Protein AF-A0A955V0I7-F1 (afdb_monomer_lite)

pLDDT: mean 83.78, std 7.6, range [54.12, 95.5]

Secondary structure (DSSP, 8-state):
----HHHHHTHHHHHHHT--GGGGGGGGGGSSSHHHHHHHHHHHHHHHHHHHHHHHHHHHHHHS-GGG--TTTHHHHHHHHHHHHTTS-HHHHHHHHHHHHHHHHHHHHHHHHHHHHHHHHTTPPTTSS-HHHH---TTS--HHHHHHHHHHHHHHHHHHHHHHHTT-THHHHHHHHHHHHHHHHHHHHHHHHHHHHHHHHHTT---S--S-SSHHHHHHHHHHHHHHHHHHHHHTTGGGGTSSS--HHHHHHHHHHHHHHHHHHHHHHHHHHHHHHHHHHHH-

Foldseek 3Di:
DPPDLLVLLCLLLVLLLLDDLLLCVLCLVVDDPSQPVSVVVSVVCSVVVVVVVVVVVVVQVVQDDPVQQDPLCRQLSSQLSVQVVVVHRSNVRSVVVVVVVVVVVVVVVVSVLFRVLCVVQVDDDPLQFACLSNDADPVRGSVSVSVVVVVVVVVLVVQLVVCVVVVHPSNSVSVLLVSLQSSQLRLVVLLVVLVVQLVCLVVVNDDPYDPDPDSVVSNVVSVVSNVSSVSSLCSRCSVLVVDVVRDPVSVCCNNVVNVVVVVVSVVSRVVSNVVVVVVVVVVD

Radius of gyration: 22.14 Å; chains: 1; bounding box: 57×43×76 Å

Sequence (284 aa):
PSFGLEYFSTFSWLLFAVAGAEVAAPYVKQTRDPQRSFPRAILFSTLLIGLLYVLATVAVAVVMPLDKVTKATGLYDVWSYVAELLGLPGSVVARACMTFLVVGGVAAYVIWMESPIRAMFAEVPEGTFPASLTRRDADGTHHQALWAQAGVVCVLILVPLLSIFTNTQGSERFMGLLNDMSSLSLVVPYVFIALAYIRARRGGMDAPFKMARSNHVAVGVGVLVLVVSALGYFGAGLYALQEQPIDWIYVAVTYGGPILLILLGLALRTASLKAHALRERDAA

Structure (mmCIF, N/CA/C/O backbone):
data_AF-A0A955V0I7-F1
#
_entry.id   AF-A0A955V0I7-F1
#
loop_
_atom_site.group_PDB
_atom_site.id
_atom_site.type_symbol
_atom_site.label_atom_id
_atom_site.label_alt_id
_atom_site.label_comp_id
_atom_site.label_asym_id
_atom_site.label_entity_id
_atom_site.label_seq_id
_atom_site.pdbx_PDB_ins_code
_atom_site.Cartn_x
_atom_site.Cartn_y
_atom_site.Cartn_z
_atom_site.occupancy
_atom_site.B_iso_or_equiv
_atom_site.auth_seq_id
_atom_site.auth_comp_id
_atom_site.auth_asym_id
_atom_site.auth_atom_id
_atom_site.pdbx_PDB_model_num
ATOM 1 N N . PRO A 1 1 ? -2.343 -18.481 -22.112 1.00 54.12 1 PRO A N 1
ATOM 2 C CA . PRO A 1 1 ? -1.789 -18.155 -20.777 1.00 54.12 1 PRO A CA 1
ATOM 3 C C . PRO A 1 1 ? -1.237 -19.402 -20.073 1.00 54.12 1 PRO A C 1
ATOM 5 O O . PRO A 1 1 ? -1.956 -20.387 -19.925 1.00 54.12 1 PRO A O 1
ATOM 8 N N . SER A 1 2 ? 0.033 -19.374 -19.667 1.00 60.84 2 SER A N 1
ATOM 9 C CA . SER A 1 2 ? 0.596 -20.365 -18.748 1.00 60.84 2 SER A CA 1
ATOM 10 C C . SER A 1 2 ? 0.199 -19.984 -17.319 1.00 60.84 2 SER A C 1
ATOM 12 O O . SER A 1 2 ? 0.632 -18.965 -16.791 1.00 60.84 2 SER A O 1
ATOM 14 N N . PHE A 1 3 ? -0.647 -20.790 -16.678 1.00 71.12 3 PHE A N 1
ATOM 15 C CA . PHE A 1 3 ? -1.007 -20.616 -15.264 1.00 71.12 3 PHE A CA 1
ATOM 16 C C . PHE A 1 3 ? 0.091 -21.195 -14.357 1.00 71.12 3 PHE A C 1
ATOM 18 O O . PHE A 1 3 ? -0.129 -22.155 -13.623 1.00 71.12 3 PHE A O 1
ATOM 25 N N . GLY A 1 4 ? 1.307 -20.662 -14.489 1.00 70.69 4 GLY A N 1
ATOM 26 C CA . GLY A 1 4 ? 2.477 -21.071 -13.713 1.00 70.69 4 GLY A CA 1
ATOM 27 C C . GLY A 1 4 ? 2.664 -20.242 -12.443 1.00 70.69 4 GLY A C 1
ATOM 28 O O . GLY A 1 4 ? 2.010 -19.221 -12.247 1.00 70.69 4 GLY A O 1
ATOM 29 N N . LEU A 1 5 ? 3.608 -20.652 -11.596 1.00 69.62 5 LEU A N 1
ATOM 30 C CA . LEU A 1 5 ? 3.968 -19.925 -10.370 1.00 69.62 5 LEU A CA 1
ATOM 31 C C . LEU A 1 5 ? 4.397 -18.472 -10.645 1.00 69.62 5 LEU A C 1
ATOM 33 O O . LEU A 1 5 ? 4.102 -17.592 -9.848 1.00 69.62 5 LEU A O 1
ATOM 37 N N . GLU A 1 6 ? 5.004 -18.204 -11.802 1.00 70.69 6 GLU A N 1
ATOM 38 C CA . GLU A 1 6 ? 5.368 -16.847 -12.233 1.00 70.69 6 GLU A CA 1
ATOM 39 C C . GLU A 1 6 ? 4.142 -15.945 -12.465 1.00 70.69 6 GLU A C 1
ATOM 41 O O . GLU A 1 6 ? 4.144 -14.771 -12.116 1.00 70.69 6 GLU A O 1
ATOM 46 N N . TYR A 1 7 ? 3.038 -16.495 -12.980 1.00 74.31 7 TYR A N 1
ATOM 47 C CA . TYR A 1 7 ? 1.795 -15.733 -13.113 1.00 74.31 7 TYR A CA 1
ATOM 48 C C . TYR A 1 7 ? 1.256 -15.330 -11.733 1.00 74.31 7 TYR A C 1
ATOM 50 O O . TYR A 1 7 ? 0.897 -14.175 -11.508 1.00 74.31 7 TYR A O 1
ATOM 58 N N . PHE A 1 8 ? 1.260 -16.265 -10.780 1.00 74.12 8 PHE A N 1
ATOM 59 C CA . PHE A 1 8 ? 0.785 -16.008 -9.421 1.00 74.12 8 PHE A CA 1
ATOM 60 C C . PHE A 1 8 ? 1.725 -15.113 -8.603 1.00 74.12 8 PHE A C 1
ATOM 62 O O . PHE A 1 8 ? 1.242 -14.402 -7.724 1.00 74.12 8 PHE A O 1
ATOM 69 N N . SER A 1 9 ? 3.028 -15.076 -8.906 1.00 73.25 9 SER A N 1
ATOM 70 C CA . SER A 1 9 ? 3.968 -14.185 -8.213 1.00 73.25 9 SER A CA 1
ATOM 71 C C . SER A 1 9 ? 3.705 -12.706 -8.521 1.00 73.25 9 SER A C 1
ATOM 73 O O . SER A 1 9 ? 3.825 -11.862 -7.638 1.00 73.25 9 SER A O 1
ATOM 75 N N . THR A 1 10 ? 3.232 -12.389 -9.732 1.00 75.44 10 THR A N 1
ATOM 76 C CA . THR A 1 10 ? 2.847 -11.015 -10.118 1.00 75.44 10 THR A CA 1
ATOM 77 C C . THR A 1 10 ? 1.507 -10.551 -9.535 1.00 75.44 10 THR A C 1
ATOM 79 O O . THR A 1 10 ? 1.202 -9.357 -9.543 1.00 75.44 10 THR A O 1
ATOM 82 N N . PHE A 1 11 ? 0.693 -11.470 -9.002 1.00 77.38 11 PHE A N 1
ATOM 83 C CA . PHE A 1 11 ? -0.649 -11.159 -8.501 1.00 77.38 11 PHE A CA 1
ATOM 84 C C . PHE A 1 11 ? -0.622 -10.197 -7.308 1.00 77.38 11 PHE A C 1
ATOM 86 O O . PHE A 1 11 ? -1.480 -9.325 -7.182 1.00 77.38 11 PHE A O 1
ATOM 93 N N . SER A 1 12 ? 0.397 -10.308 -6.459 1.00 76.50 12 SER A N 1
ATOM 94 C CA . SER A 1 12 ? 0.613 -9.408 -5.327 1.00 76.50 12 SER A CA 1
ATOM 95 C C . SER A 1 12 ? 0.845 -7.960 -5.769 1.00 76.50 12 SER A C 1
ATOM 97 O O . SER A 1 12 ? 0.296 -7.026 -5.179 1.00 76.50 12 SER A O 1
ATOM 99 N N . TRP A 1 13 ? 1.599 -7.757 -6.848 1.00 76.81 13 TRP A N 1
ATOM 100 C CA . TRP A 1 13 ? 1.860 -6.435 -7.413 1.00 76.81 13 TRP A CA 1
ATOM 101 C C . TRP A 1 13 ? 0.607 -5.851 -8.058 1.00 76.81 13 TRP A C 1
ATOM 103 O O . TRP A 1 13 ? 0.355 -4.656 -7.928 1.00 76.81 13 TRP A O 1
ATOM 113 N N . LEU A 1 14 ? -0.223 -6.690 -8.685 1.00 79.25 14 LEU A N 1
ATOM 114 C CA . LEU A 1 14 ? -1.521 -6.265 -9.213 1.00 79.25 14 LEU A CA 1
ATOM 115 C C . LEU A 1 14 ? -2.463 -5.801 -8.099 1.00 79.25 14 LEU A C 1
ATOM 117 O O . LEU A 1 14 ? -3.126 -4.777 -8.251 1.00 79.25 14 LEU A O 1
ATOM 121 N N . LEU A 1 15 ? -2.501 -6.517 -6.971 1.00 80.06 15 LEU A N 1
ATOM 122 C CA . LEU A 1 15 ? -3.286 -6.103 -5.806 1.00 80.06 15 LEU A CA 1
ATOM 123 C C . LEU A 1 15 ? -2.769 -4.802 -5.198 1.00 80.06 15 LEU A C 1
ATOM 125 O O . LEU A 1 15 ? -3.569 -3.945 -4.833 1.00 80.06 15 LEU A O 1
ATOM 129 N N . PHE A 1 16 ? -1.448 -4.636 -5.130 1.00 79.38 16 PHE A N 1
ATOM 130 C CA . PHE A 1 16 ? -0.838 -3.396 -4.666 1.00 79.38 16 PHE A CA 1
ATOM 131 C C . PHE A 1 16 ? -1.174 -2.214 -5.588 1.00 79.38 16 PHE A C 1
ATOM 133 O O . PHE A 1 16 ? -1.518 -1.142 -5.101 1.00 79.38 16 PHE A O 1
ATOM 140 N N . ALA A 1 17 ? -1.172 -2.420 -6.908 1.00 80.06 17 ALA A N 1
ATOM 141 C CA . ALA A 1 17 ? -1.470 -1.375 -7.886 1.00 80.06 17 ALA A CA 1
ATOM 142 C C . ALA A 1 17 ? -2.902 -0.820 -7.778 1.00 80.06 17 ALA A C 1
ATOM 144 O O . ALA A 1 17 ? -3.132 0.346 -8.077 1.00 80.06 17 ALA A O 1
ATOM 145 N N . VAL A 1 18 ? -3.873 -1.636 -7.357 1.00 79.44 18 VAL A N 1
ATOM 146 C CA . VAL A 1 18 ? -5.279 -1.207 -7.208 1.00 79.44 18 VAL A CA 1
ATOM 147 C C . VAL A 1 18 ? -5.642 -0.788 -5.784 1.00 79.44 18 VAL A C 1
ATOM 149 O O . VAL A 1 18 ? -6.795 -0.442 -5.514 1.00 79.44 18 VAL A O 1
ATOM 152 N N . ALA A 1 19 ? -4.683 -0.833 -4.867 1.00 78.94 19 ALA A N 1
ATOM 153 C CA . ALA A 1 19 ? -4.903 -0.428 -3.496 1.00 78.94 19 ALA A CA 1
ATOM 154 C C . ALA A 1 19 ? -4.959 1.099 -3.349 1.00 78.94 19 ALA A C 1
ATOM 156 O O . ALA A 1 19 ? -4.439 1.849 -4.173 1.00 78.94 19 ALA A O 1
ATOM 157 N N . GLY A 1 20 ? -5.603 1.576 -2.286 1.00 78.50 20 GLY A N 1
ATOM 158 C CA . GLY A 1 20 ? -5.769 3.002 -2.005 1.00 78.50 20 GLY A CA 1
ATOM 159 C C . GLY A 1 20 ? -7.222 3.437 -1.826 1.00 78.50 20 GLY A C 1
ATOM 160 O O . GLY A 1 20 ? -7.470 4.547 -1.364 1.00 78.50 20 GLY A O 1
ATOM 161 N N . ALA A 1 21 ? -8.211 2.591 -2.124 1.00 80.62 21 ALA A N 1
ATOM 162 C CA . ALA A 1 21 ? -9.615 2.910 -1.848 1.00 80.62 21 ALA A CA 1
ATOM 163 C C . ALA A 1 21 ? -9.882 3.124 -0.340 1.00 80.62 21 ALA A C 1
ATOM 165 O O . ALA A 1 21 ? -10.716 3.944 0.049 1.00 80.62 21 ALA A O 1
ATOM 166 N N . GLU A 1 22 ? -9.138 2.428 0.518 1.00 80.25 22 GLU A N 1
ATOM 167 C CA . GLU A 1 22 ? -9.147 2.548 1.975 1.00 80.25 22 GLU A CA 1
ATOM 168 C C . GLU A 1 22 ? -8.653 3.912 2.473 1.00 80.25 22 GLU A C 1
ATOM 170 O O . GLU A 1 22 ? -9.089 4.366 3.530 1.00 80.25 22 GLU A O 1
ATOM 175 N N . VAL A 1 23 ? -7.824 4.609 1.689 1.00 80.50 23 VAL A N 1
ATOM 176 C CA . VAL A 1 23 ? -7.276 5.935 2.026 1.00 80.50 23 VAL A CA 1
ATOM 177 C C . VAL A 1 23 ? -8.396 6.970 2.155 1.00 80.50 23 VAL A C 1
ATOM 179 O O . VAL A 1 23 ? -8.274 7.929 2.917 1.00 80.50 23 VAL A O 1
ATOM 182 N N . ALA A 1 24 ? -9.516 6.762 1.458 1.00 82.50 24 ALA A N 1
ATOM 183 C CA . ALA A 1 24 ? -10.686 7.630 1.526 1.00 82.50 24 ALA A CA 1
ATOM 184 C C . ALA A 1 24 ? -11.595 7.334 2.737 1.00 82.50 24 ALA A C 1
ATOM 186 O O . ALA A 1 24 ? -12.410 8.180 3.112 1.00 82.50 24 ALA A O 1
ATOM 187 N N . ALA A 1 25 ? -11.470 6.160 3.369 1.00 81.44 25 ALA A N 1
ATOM 188 C CA . ALA A 1 25 ? -12.370 5.721 4.437 1.00 81.44 25 ALA A CA 1
ATOM 189 C C . ALA A 1 25 ? -12.401 6.666 5.660 1.00 81.44 25 ALA A C 1
ATOM 191 O O . ALA A 1 25 ? -13.504 6.976 6.127 1.00 81.44 25 ALA A O 1
ATOM 192 N N . PRO A 1 26 ? -11.267 7.215 6.150 1.00 80.81 26 PRO A N 1
ATOM 193 C CA . PRO A 1 26 ? -11.276 8.171 7.262 1.00 80.81 26 PRO A CA 1
ATOM 194 C C . PRO A 1 26 ? -12.054 9.466 6.974 1.00 80.81 26 PRO A C 1
ATOM 196 O O . PRO A 1 26 ? -12.501 10.144 7.900 1.00 80.81 26 PRO A O 1
ATOM 199 N N . TYR A 1 27 ? -12.247 9.807 5.697 1.00 83.62 27 TYR A N 1
ATOM 200 C CA . TYR A 1 27 ? -12.886 11.048 5.252 1.00 83.62 27 TYR A CA 1
ATOM 201 C C . TYR A 1 27 ? -14.369 10.866 4.884 1.00 83.62 27 TYR A C 1
ATOM 203 O O . TYR A 1 27 ? -15.057 11.837 4.567 1.00 83.62 27 TYR A O 1
ATOM 211 N N . VAL A 1 28 ? -14.915 9.647 4.997 1.00 85.88 28 VAL A N 1
ATOM 212 C CA . VAL A 1 28 ? -16.332 9.343 4.708 1.00 85.88 28 VAL A CA 1
ATOM 213 C C . VAL A 1 28 ? -17.271 10.262 5.490 1.00 85.88 28 VAL A C 1
ATOM 215 O O . VAL A 1 28 ? -18.212 10.812 4.921 1.00 85.88 28 VAL A O 1
ATOM 218 N N . LYS A 1 29 ? -16.999 10.478 6.785 1.00 82.44 29 LYS A N 1
ATOM 219 C CA . LYS A 1 29 ? -17.818 11.339 7.661 1.00 82.44 29 LYS A CA 1
ATOM 220 C C . LYS A 1 29 ? -17.796 12.819 7.242 1.00 82.44 29 LYS A C 1
ATOM 222 O O . LYS A 1 29 ? -18.697 13.559 7.616 1.00 82.44 29 LYS A O 1
ATOM 227 N N . GLN A 1 30 ? -16.799 13.237 6.463 1.00 85.25 30 GLN A N 1
ATOM 228 C CA . GLN A 1 30 ? -16.628 14.608 5.965 1.00 85.25 30 GLN A CA 1
ATOM 229 C C . GLN A 1 30 ? -17.203 14.794 4.549 1.00 85.25 30 GLN A C 1
ATOM 231 O O . GLN A 1 30 ? -17.091 15.864 3.959 1.00 85.25 30 GLN A O 1
ATOM 236 N N . THR A 1 31 ? -17.825 13.756 3.983 1.00 88.69 31 THR A N 1
ATOM 237 C CA . THR A 1 31 ? -18.403 13.789 2.636 1.00 88.69 31 THR A CA 1
ATOM 238 C C . THR A 1 31 ? -19.872 14.215 2.681 1.00 88.69 31 THR A C 1
ATOM 240 O O . THR A 1 31 ? -20.625 13.825 3.570 1.00 88.69 31 THR A O 1
ATOM 243 N N . ARG A 1 32 ? -20.330 14.981 1.685 1.00 89.25 32 ARG A N 1
ATOM 244 C CA . ARG A 1 32 ? -21.758 15.295 1.525 1.00 89.25 32 ARG A CA 1
ATOM 245 C C . ARG A 1 32 ? -22.542 14.034 1.148 1.00 89.25 32 ARG A C 1
ATOM 247 O O . ARG A 1 32 ? -22.249 13.420 0.127 1.00 89.25 32 ARG A O 1
ATOM 254 N N . ASP A 1 33 ? -23.568 13.698 1.929 1.00 89.44 33 ASP A N 1
ATOM 255 C CA . ASP A 1 33 ? -24.367 12.468 1.775 1.00 89.44 33 ASP A CA 1
ATOM 256 C C . ASP A 1 33 ? -23.491 11.194 1.669 1.00 89.44 33 ASP A C 1
ATOM 258 O O . ASP A 1 33 ? -23.413 10.563 0.607 1.00 89.44 33 ASP A O 1
ATOM 262 N N . PRO A 1 34 ? -22.799 10.797 2.759 1.00 86.94 34 PRO A N 1
ATOM 263 C CA . PRO A 1 34 ? -21.846 9.685 2.734 1.00 86.94 34 PRO A CA 1
ATOM 264 C C . PRO A 1 34 ? -22.456 8.363 2.263 1.00 86.94 34 PRO A C 1
ATOM 266 O O . PRO A 1 34 ? -21.779 7.558 1.633 1.00 86.94 34 PRO A O 1
ATOM 269 N N . GLN A 1 35 ? -23.743 8.133 2.533 1.00 86.44 35 GLN A N 1
ATOM 270 C CA . GLN A 1 35 ? -24.418 6.874 2.210 1.00 86.44 35 GLN A CA 1
ATOM 271 C C . GLN A 1 35 ? -24.593 6.657 0.704 1.00 86.44 35 GLN A C 1
ATOM 273 O O . GLN A 1 35 ? -24.699 5.512 0.264 1.00 86.44 35 GLN A O 1
ATOM 278 N N . ARG A 1 36 ? -24.640 7.733 -0.092 1.00 87.69 36 ARG A N 1
ATOM 279 C CA . ARG A 1 36 ? -24.828 7.657 -1.549 1.00 87.69 36 ARG A CA 1
ATOM 280 C C . ARG A 1 36 ? -23.601 8.110 -2.318 1.00 87.69 36 ARG A C 1
ATOM 282 O O . ARG A 1 36 ? -23.221 7.444 -3.279 1.00 87.69 36 ARG A O 1
ATOM 289 N N . SER A 1 37 ? -22.990 9.217 -1.911 1.00 91.06 37 SER A N 1
ATOM 290 C CA . SER A 1 37 ? -21.853 9.807 -2.617 1.00 91.06 37 SER A CA 1
ATOM 291 C C . SER A 1 37 ? -20.621 8.921 -2.525 1.00 91.06 37 SER A C 1
ATOM 293 O O . SER A 1 37 ? -19.984 8.681 -3.545 1.00 91.06 37 SER A O 1
ATOM 295 N N . PHE A 1 38 ? -20.321 8.370 -1.343 1.00 89.56 38 PHE A N 1
ATOM 296 C CA . PHE A 1 38 ? -19.119 7.559 -1.158 1.00 89.56 38 PHE A CA 1
ATOM 297 C C . PHE A 1 38 ? -19.160 6.253 -1.973 1.00 89.56 38 PHE A C 1
ATOM 299 O O . PHE A 1 38 ? -18.245 6.040 -2.766 1.00 89.56 38 PHE A O 1
ATOM 306 N N . PRO A 1 39 ? -20.223 5.418 -1.921 1.00 88.00 39 PRO A N 1
ATOM 307 C CA . PRO A 1 39 ? -20.280 4.212 -2.750 1.00 88.00 39 PRO A CA 1
ATOM 308 C C . PRO A 1 39 ? -20.244 4.498 -4.256 1.00 88.00 39 PRO A C 1
ATOM 310 O O . PRO A 1 39 ? -19.611 3.758 -5.005 1.00 88.00 39 PRO A O 1
ATOM 313 N N . ARG A 1 40 ? -20.904 5.574 -4.711 1.00 90.19 40 ARG A N 1
ATOM 314 C CA . ARG A 1 40 ? -20.881 5.983 -6.125 1.00 90.19 40 ARG A CA 1
ATOM 315 C C . ARG A 1 40 ? -19.494 6.437 -6.560 1.00 90.19 40 ARG A C 1
ATOM 317 O O . ARG A 1 40 ? -19.059 6.049 -7.638 1.00 90.19 40 ARG A O 1
ATOM 324 N N . ALA A 1 41 ? -18.817 7.225 -5.727 1.00 91.25 41 ALA A N 1
ATOM 325 C CA . ALA A 1 41 ? -17.459 7.681 -5.985 1.00 91.25 41 ALA A CA 1
ATOM 326 C C . ALA A 1 41 ? -16.492 6.496 -6.064 1.00 91.25 41 ALA A C 1
ATOM 328 O O . ALA A 1 41 ? -15.754 6.399 -7.035 1.00 91.25 41 ALA A O 1
ATOM 329 N N . ILE A 1 42 ? -16.555 5.556 -5.114 1.00 90.25 42 ILE A N 1
ATOM 330 C CA . ILE A 1 42 ? -15.723 4.346 -5.139 1.00 90.25 42 ILE A CA 1
ATOM 331 C C . ILE A 1 42 ? -15.981 3.531 -6.411 1.00 90.25 42 ILE A C 1
ATOM 333 O O . ILE A 1 42 ? -15.032 3.213 -7.116 1.00 90.25 42 ILE A O 1
ATOM 337 N N . LEU A 1 43 ? -17.243 3.253 -6.758 1.00 90.56 43 LEU A N 1
ATOM 338 C CA . LEU A 1 43 ? -17.568 2.477 -7.960 1.00 90.56 43 LEU A CA 1
ATOM 339 C C . LEU A 1 43 ? -17.081 3.162 -9.245 1.00 90.56 43 LEU A C 1
ATOM 341 O O . LEU A 1 43 ? -16.497 2.508 -10.108 1.00 90.56 43 LEU A O 1
ATOM 345 N N . PHE A 1 44 ? -17.308 4.471 -9.370 1.00 93.56 44 PHE A N 1
ATOM 346 C CA . PHE A 1 44 ? -16.841 5.247 -10.515 1.00 93.56 44 PHE A CA 1
ATOM 347 C C . PHE A 1 44 ? -15.312 5.231 -10.614 1.00 93.56 44 PHE A C 1
ATOM 349 O O . PHE A 1 44 ? -14.780 4.924 -11.679 1.00 93.56 44 PHE A O 1
ATOM 356 N N . SER A 1 45 ? -14.613 5.489 -9.505 1.00 91.69 45 SER A N 1
ATOM 357 C CA . SER A 1 45 ? -13.150 5.466 -9.452 1.00 91.69 45 SER A CA 1
ATOM 358 C C . SER A 1 45 ? -12.593 4.091 -9.809 1.00 91.69 45 SER A C 1
ATOM 360 O O . SER A 1 45 ? -11.680 4.010 -10.622 1.00 91.69 45 SER A O 1
ATOM 362 N N . THR A 1 46 ? -13.163 3.002 -9.283 1.00 90.88 46 THR A N 1
ATOM 363 C CA . THR A 1 46 ? -12.728 1.636 -9.612 1.00 90.88 46 THR A CA 1
ATOM 364 C C . THR A 1 46 ? -12.877 1.335 -11.103 1.00 90.88 46 THR A C 1
ATOM 366 O O . THR A 1 46 ? -11.948 0.806 -11.710 1.00 90.88 46 THR A O 1
ATOM 369 N N . LEU A 1 47 ? -14.014 1.688 -11.714 1.00 93.50 47 LEU A N 1
ATOM 370 C CA . LEU A 1 47 ? -14.242 1.458 -13.144 1.00 93.50 47 LEU A CA 1
ATOM 371 C C . LEU A 1 47 ? -13.318 2.312 -14.017 1.00 93.50 47 LEU A C 1
ATOM 373 O O . LEU A 1 47 ? -12.746 1.805 -14.980 1.00 93.50 47 LEU A O 1
ATOM 377 N N . LEU A 1 48 ? -13.151 3.590 -13.670 1.00 94.12 48 LEU A N 1
ATOM 378 C CA . LEU A 1 48 ? -12.294 4.512 -14.405 1.00 94.12 48 LEU A CA 1
ATOM 379 C C . LEU A 1 48 ? -10.823 4.085 -14.333 1.00 94.12 48 LEU A C 1
ATOM 381 O O . LEU A 1 48 ? -10.176 3.968 -15.368 1.00 94.12 48 LEU A O 1
ATOM 385 N N . ILE A 1 49 ? -10.304 3.817 -13.131 1.00 90.88 49 ILE A N 1
ATOM 386 C CA . ILE A 1 49 ? -8.910 3.396 -12.927 1.00 90.88 49 ILE A CA 1
ATOM 387 C C . ILE A 1 49 ? -8.660 2.051 -13.611 1.00 90.88 49 ILE A C 1
ATOM 389 O O . ILE A 1 49 ? -7.675 1.913 -14.330 1.00 90.88 49 ILE A O 1
ATOM 393 N N . GLY A 1 50 ? -9.575 1.087 -13.460 1.00 91.75 50 GLY A N 1
ATOM 394 C CA . GLY A 1 50 ? -9.470 -0.211 -14.125 1.00 91.75 50 GLY A CA 1
ATOM 395 C C . GLY A 1 50 ? -9.417 -0.088 -15.649 1.00 91.75 50 GLY A C 1
ATOM 396 O O . GLY A 1 50 ? -8.566 -0.706 -16.287 1.00 91.75 50 GLY A O 1
ATOM 397 N N . LEU A 1 51 ? -10.269 0.758 -16.238 1.00 94.50 51 LEU A N 1
ATOM 398 C CA . LEU A 1 51 ? -10.246 1.031 -17.676 1.00 94.50 51 LEU A CA 1
ATOM 399 C C . LEU A 1 51 ? -8.924 1.675 -18.108 1.00 94.50 51 LEU A C 1
ATOM 401 O O . LEU A 1 51 ? -8.322 1.234 -19.084 1.00 94.50 51 LEU A O 1
ATOM 405 N N . LEU A 1 52 ? -8.455 2.691 -17.379 1.00 93.69 52 LEU A N 1
ATOM 406 C CA . LEU A 1 52 ? -7.196 3.371 -17.682 1.00 93.69 52 LEU A CA 1
ATOM 407 C C . LEU A 1 52 ? -5.996 2.424 -17.584 1.00 93.69 52 LEU A C 1
ATOM 409 O O . LEU A 1 52 ? -5.113 2.497 -18.433 1.00 93.69 52 LEU A O 1
ATOM 413 N N . TYR A 1 53 ? -5.981 1.506 -16.614 1.00 90.81 53 TYR A N 1
ATOM 414 C CA . TYR A 1 53 ? -4.941 0.481 -16.497 1.00 90.81 53 TYR A CA 1
ATOM 415 C C . TYR A 1 53 ? -4.936 -0.456 -17.698 1.00 90.81 53 TYR A C 1
ATOM 417 O O . TYR A 1 53 ? -3.889 -0.638 -18.312 1.00 90.81 53 TYR A O 1
ATOM 425 N N . VAL A 1 54 ? -6.097 -0.986 -18.096 1.00 92.19 54 VAL A N 1
ATOM 426 C CA . VAL A 1 54 ? -6.193 -1.852 -19.282 1.00 92.19 54 VAL A CA 1
ATOM 427 C C . VAL A 1 54 ? -5.715 -1.115 -20.532 1.00 92.19 54 VAL A C 1
ATOM 429 O O . VAL A 1 54 ? -4.898 -1.649 -21.280 1.00 92.19 54 VAL A O 1
ATOM 432 N N . LEU A 1 55 ? -6.176 0.120 -20.746 1.00 94.00 55 LEU A N 1
ATOM 433 C CA . LEU A 1 55 ? -5.784 0.919 -21.908 1.00 94.00 55 LEU A CA 1
ATOM 434 C C . LEU A 1 55 ? -4.284 1.230 -21.915 1.00 94.00 55 LEU A C 1
ATOM 436 O O . LEU A 1 55 ? -3.643 1.075 -22.952 1.00 94.00 55 LEU A O 1
ATOM 440 N N . ALA A 1 56 ? -3.712 1.620 -20.774 1.00 89.88 56 ALA A N 1
ATOM 441 C CA . ALA A 1 56 ? -2.287 1.909 -20.655 1.00 89.88 56 ALA A CA 1
ATOM 442 C C . ALA A 1 56 ? -1.429 0.657 -20.889 1.00 89.88 56 ALA A C 1
ATOM 444 O O . ALA A 1 56 ? -0.466 0.711 -21.651 1.00 89.88 56 ALA A O 1
ATOM 445 N N . THR A 1 57 ? -1.794 -0.486 -20.298 1.00 88.69 57 THR A N 1
ATOM 446 C CA . THR A 1 57 ? -1.074 -1.752 -20.495 1.00 88.69 57 THR A CA 1
ATOM 447 C C . THR A 1 57 ? -1.126 -2.209 -21.951 1.00 88.69 57 THR A C 1
ATOM 449 O O . THR A 1 57 ? -0.096 -2.587 -22.505 1.00 88.69 57 THR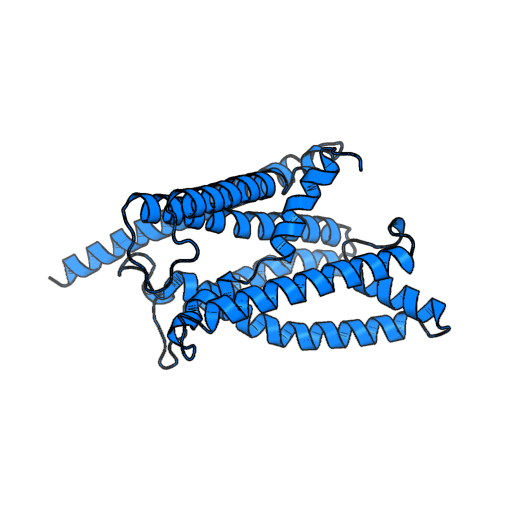 A O 1
ATOM 452 N N . VAL A 1 58 ? -2.296 -2.135 -22.597 1.00 91.94 58 VAL A N 1
ATOM 453 C CA . VAL A 1 58 ? -2.435 -2.467 -24.024 1.00 91.94 58 VAL A CA 1
ATOM 454 C C . VAL A 1 58 ? -1.612 -1.510 -24.885 1.00 91.94 58 VAL A C 1
ATOM 456 O O . VAL A 1 58 ? -0.923 -1.965 -25.794 1.00 91.94 58 VAL A O 1
ATOM 459 N N . ALA A 1 59 ? -1.623 -0.209 -24.586 1.00 90.19 59 ALA A N 1
ATOM 460 C CA . ALA A 1 59 ? -0.827 0.772 -25.318 1.00 90.19 59 ALA A CA 1
ATOM 461 C C . ALA A 1 59 ? 0.675 0.456 -25.245 1.00 90.19 59 ALA A C 1
ATOM 463 O O . ALA A 1 59 ? 1.332 0.412 -26.281 1.00 90.19 59 ALA A O 1
ATOM 464 N N . VAL A 1 60 ? 1.207 0.162 -24.054 1.00 89.25 60 VAL A N 1
ATOM 465 C CA . VAL A 1 60 ? 2.622 -0.216 -23.886 1.00 89.25 60 VAL A CA 1
ATOM 466 C C . VAL A 1 60 ? 2.954 -1.488 -24.669 1.00 89.25 60 VAL A C 1
ATOM 468 O O . VAL A 1 60 ? 3.945 -1.510 -25.395 1.00 89.25 60 VAL A O 1
ATOM 471 N N . ALA A 1 61 ? 2.103 -2.514 -24.577 1.00 88.31 61 ALA A N 1
ATOM 472 C CA . ALA A 1 61 ? 2.317 -3.791 -25.257 1.00 88.31 61 ALA A CA 1
ATOM 473 C C . ALA A 1 61 ? 2.266 -3.692 -26.793 1.00 88.31 61 ALA A C 1
ATOM 475 O O . ALA A 1 61 ? 2.898 -4.493 -27.477 1.00 88.31 61 ALA A O 1
ATOM 476 N N . VAL A 1 62 ? 1.511 -2.733 -27.342 1.00 89.44 62 VAL A N 1
ATOM 477 C CA . VAL A 1 62 ? 1.449 -2.470 -28.791 1.00 89.44 62 VAL A CA 1
ATOM 478 C C . VAL A 1 62 ? 2.641 -1.641 -29.259 1.00 89.44 62 VAL A C 1
ATOM 480 O O . VAL A 1 62 ? 3.130 -1.843 -30.368 1.00 89.44 62 VAL A O 1
ATOM 483 N N . VAL A 1 63 ? 3.088 -0.692 -28.438 1.00 87.06 63 VAL A N 1
ATOM 484 C CA . VAL A 1 63 ? 4.126 0.263 -28.823 1.00 87.06 63 VAL A CA 1
ATOM 485 C C . VAL A 1 63 ? 5.507 -0.374 -28.814 1.00 87.06 63 VAL A C 1
ATOM 487 O O . VAL A 1 63 ? 6.258 -0.129 -29.750 1.00 87.06 63 VAL A O 1
ATOM 490 N N . MET A 1 64 ? 5.864 -1.165 -27.797 1.00 85.31 64 MET A N 1
ATOM 491 C CA . MET A 1 64 ? 7.232 -1.668 -27.652 1.00 85.31 64 MET A CA 1
ATOM 492 C C . MET A 1 64 ? 7.313 -3.136 -27.216 1.00 85.31 64 MET A C 1
ATOM 494 O O . MET A 1 64 ? 6.418 -3.632 -26.530 1.00 85.31 64 MET A O 1
ATOM 498 N N . PRO A 1 65 ? 8.419 -3.829 -27.549 1.00 84.69 65 PRO A N 1
ATOM 499 C CA . PRO A 1 65 ? 8.705 -5.152 -27.006 1.00 84.69 65 PRO A CA 1
ATOM 500 C C . PRO A 1 65 ? 8.843 -5.106 -25.476 1.00 84.69 65 PRO A C 1
ATOM 502 O O . PRO A 1 65 ? 9.588 -4.283 -24.936 1.00 84.69 65 PRO A O 1
ATOM 505 N N . LEU A 1 66 ? 8.120 -5.984 -24.773 1.00 79.75 66 LEU A N 1
ATOM 506 C CA . LEU A 1 66 ? 8.061 -5.998 -23.304 1.00 79.75 66 LEU A CA 1
ATOM 507 C C . LEU A 1 66 ? 9.394 -6.390 -22.645 1.00 79.75 66 LEU A C 1
ATOM 509 O O . LEU A 1 66 ? 9.640 -6.019 -21.503 1.00 79.75 66 LEU A O 1
ATOM 513 N N . ASP A 1 67 ? 10.272 -7.087 -23.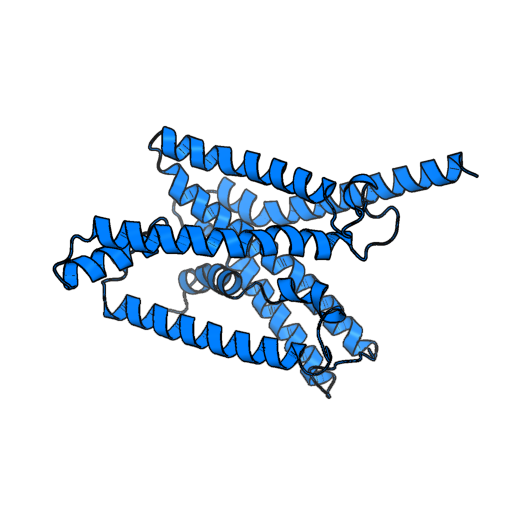366 1.00 79.56 67 ASP A N 1
ATOM 514 C CA . ASP A 1 67 ? 11.626 -7.457 -22.935 1.00 79.56 67 ASP A CA 1
ATOM 515 C C . ASP A 1 67 ? 12.562 -6.252 -22.764 1.00 79.56 67 ASP A C 1
ATOM 517 O O . ASP A 1 67 ? 13.592 -6.361 -22.102 1.00 79.56 67 ASP A O 1
ATOM 521 N N . LYS A 1 68 ? 12.196 -5.088 -23.314 1.00 77.69 68 LYS A N 1
ATOM 522 C CA . LYS A 1 68 ? 12.961 -3.841 -23.175 1.00 77.69 68 LYS A CA 1
ATOM 523 C C . LYS A 1 68 ? 12.520 -2.965 -22.002 1.00 77.69 68 LYS A C 1
ATOM 525 O O . LYS A 1 68 ? 13.103 -1.903 -21.804 1.00 77.69 68 LYS A O 1
ATOM 530 N N . VAL A 1 69 ? 11.490 -3.365 -21.257 1.00 79.31 69 VAL A N 1
ATOM 531 C CA . VAL A 1 69 ? 10.977 -2.599 -20.115 1.00 79.31 69 VAL A CA 1
ATOM 532 C C . VAL A 1 69 ? 11.672 -3.073 -18.843 1.00 79.31 69 VAL A C 1
ATOM 534 O O . VAL A 1 69 ? 11.437 -4.183 -18.366 1.00 79.31 69 VAL A O 1
ATOM 537 N N . THR A 1 70 ? 12.507 -2.218 -18.258 1.00 75.75 70 THR A N 1
ATOM 538 C CA . THR A 1 70 ? 13.190 -2.526 -16.996 1.00 75.75 70 THR A CA 1
ATOM 539 C C . THR A 1 70 ? 12.254 -2.253 -15.822 1.00 75.75 70 THR A C 1
ATOM 541 O O . THR A 1 70 ? 11.537 -1.254 -15.803 1.00 75.75 70 THR A O 1
ATOM 544 N N . LYS A 1 71 ? 12.276 -3.092 -14.778 1.00 69.00 71 LYS A N 1
ATOM 545 C CA . LYS A 1 71 ? 11.418 -2.893 -13.591 1.00 69.00 71 LYS A CA 1
ATOM 546 C C . LYS A 1 71 ? 11.674 -1.547 -12.895 1.00 69.00 71 LYS A C 1
ATOM 548 O O . LYS A 1 71 ? 10.729 -0.907 -12.447 1.00 69.00 71 LYS A O 1
ATOM 553 N N . ALA A 1 72 ? 12.933 -1.109 -12.821 1.00 68.62 72 ALA A N 1
ATOM 554 C CA . ALA A 1 72 ? 13.312 0.125 -12.130 1.00 68.62 72 ALA A CA 1
ATOM 555 C C . ALA A 1 72 ? 12.990 1.406 -12.922 1.00 68.62 72 ALA A C 1
ATOM 557 O O . ALA A 1 72 ? 12.701 2.438 -12.318 1.00 68.62 72 ALA A O 1
ATOM 558 N N . THR A 1 73 ? 13.031 1.352 -14.258 1.00 77.19 73 THR A N 1
ATOM 559 C CA . THR A 1 73 ? 12.904 2.529 -15.139 1.00 77.19 73 THR A CA 1
ATOM 560 C C . THR A 1 73 ? 11.770 2.416 -16.152 1.00 77.19 73 THR A C 1
ATOM 562 O O . THR A 1 73 ? 11.680 3.247 -17.046 1.00 77.19 73 THR A O 1
ATOM 565 N N . GLY A 1 74 ? 10.850 1.462 -16.001 1.00 82.12 74 GLY A N 1
ATOM 566 C CA . GLY A 1 74 ? 9.909 1.094 -17.063 1.00 82.12 74 GLY A CA 1
ATOM 567 C C . GLY A 1 74 ? 9.094 2.250 -17.651 1.00 82.12 74 GLY A C 1
ATOM 568 O O . GLY A 1 74 ? 8.902 2.309 -18.860 1.00 82.12 74 GLY A O 1
ATOM 569 N N . LEU A 1 75 ? 8.675 3.225 -16.837 1.00 86.44 75 LEU A N 1
ATOM 570 C CA . LEU A 1 75 ? 7.989 4.424 -17.343 1.00 86.44 75 LEU A CA 1
ATOM 571 C C . LEU A 1 75 ? 8.903 5.310 -18.201 1.00 86.44 75 LEU A C 1
ATOM 573 O O . LEU A 1 75 ? 8.465 5.836 -19.223 1.00 86.44 75 LEU A O 1
ATOM 577 N N . TYR A 1 76 ? 10.164 5.468 -17.800 1.00 90.06 76 TYR A N 1
ATOM 578 C CA . TYR A 1 76 ? 11.164 6.184 -18.586 1.00 90.06 76 TYR A CA 1
ATOM 579 C C . TYR A 1 76 ? 11.440 5.456 -19.907 1.00 90.06 76 TYR A C 1
ATOM 581 O O . TYR A 1 76 ? 11.461 6.100 -20.955 1.00 90.06 76 TYR A O 1
ATOM 589 N N . ASP A 1 77 ? 11.584 4.129 -19.862 1.00 89.06 77 ASP A N 1
ATOM 590 C CA . ASP A 1 77 ? 11.864 3.294 -21.035 1.00 89.06 77 ASP A CA 1
ATOM 591 C C . ASP A 1 77 ? 10.745 3.434 -22.081 1.00 89.06 77 ASP A C 1
ATOM 593 O O . ASP A 1 77 ? 11.016 3.691 -23.256 1.00 89.06 77 ASP A O 1
ATOM 597 N N . VAL A 1 78 ? 9.482 3.378 -21.636 1.00 90.81 78 VAL A N 1
ATOM 598 C CA . VAL A 1 78 ? 8.299 3.572 -22.490 1.00 90.81 78 VAL A CA 1
ATOM 599 C C . VAL A 1 78 ? 8.299 4.957 -23.134 1.00 90.81 78 VAL A C 1
ATOM 601 O O . VAL A 1 78 ? 8.156 5.068 -24.352 1.00 90.81 78 VAL A O 1
ATOM 604 N N . TRP A 1 79 ? 8.473 6.026 -22.351 1.00 92.06 79 TRP A N 1
ATOM 605 C CA . TRP A 1 79 ? 8.448 7.386 -22.898 1.00 92.06 79 TRP A CA 1
ATOM 606 C C . TRP A 1 79 ? 9.623 7.675 -23.836 1.00 92.06 79 TRP A C 1
ATOM 608 O O . TRP A 1 79 ? 9.440 8.377 -24.832 1.00 92.06 79 TRP A O 1
ATOM 618 N N . SER A 1 80 ? 10.808 7.125 -23.555 1.00 92.94 80 SER A N 1
ATOM 619 C CA . SER A 1 80 ? 11.972 7.264 -24.435 1.00 92.94 80 SER A CA 1
ATOM 620 C C . SER A 1 80 ? 11.717 6.582 -25.774 1.00 92.94 80 SER A C 1
ATOM 622 O O . SER A 1 80 ? 11.939 7.186 -26.821 1.00 92.94 80 SER A O 1
ATOM 624 N N . TYR A 1 81 ? 11.176 5.363 -25.744 1.00 90.94 81 TYR A N 1
ATOM 625 C CA . TYR A 1 81 ? 10.878 4.595 -26.946 1.00 90.94 81 TYR A CA 1
ATOM 626 C C . TYR A 1 81 ? 9.792 5.255 -27.809 1.00 90.94 81 TYR A C 1
ATOM 628 O O . TYR A 1 81 ? 9.960 5.401 -29.019 1.00 90.94 81 TYR A O 1
ATOM 636 N N . VAL A 1 82 ? 8.697 5.720 -27.193 1.00 91.12 82 VAL A N 1
ATOM 637 C CA . VAL A 1 82 ? 7.633 6.468 -27.891 1.00 91.12 82 VAL A CA 1
ATOM 638 C C . VAL A 1 82 ? 8.192 7.717 -28.568 1.00 91.12 82 VAL A C 1
ATOM 640 O O . VAL A 1 82 ? 7.849 8.016 -29.708 1.00 91.12 82 VAL A O 1
ATOM 643 N N . ALA A 1 83 ? 9.050 8.462 -27.878 1.00 93.38 83 ALA A N 1
ATOM 644 C CA . ALA A 1 83 ? 9.637 9.673 -28.427 1.00 93.38 83 ALA A CA 1
ATOM 645 C C . ALA A 1 83 ? 10.570 9.380 -29.611 1.00 93.38 83 ALA A C 1
ATOM 647 O O . ALA A 1 83 ? 10.495 10.078 -30.622 1.00 93.38 83 ALA A O 1
ATOM 648 N N . GLU A 1 84 ? 11.377 8.322 -29.534 1.00 92.62 84 GLU A N 1
ATOM 649 C CA . GLU A 1 84 ? 12.233 7.884 -30.642 1.00 92.62 84 GLU A CA 1
ATOM 650 C C . GLU A 1 84 ? 11.419 7.443 -31.865 1.00 92.62 84 GLU A C 1
ATOM 652 O O . GLU A 1 84 ? 11.759 7.821 -32.987 1.00 92.62 84 GLU A O 1
ATOM 657 N N . LEU A 1 85 ? 10.299 6.736 -31.667 1.00 90.69 85 LEU A N 1
ATOM 658 C CA . LEU A 1 85 ? 9.361 6.394 -32.746 1.00 90.69 85 LEU A CA 1
ATOM 659 C C . LEU A 1 85 ? 8.796 7.630 -33.460 1.00 90.69 85 LEU A C 1
ATOM 661 O O . LEU A 1 85 ? 8.521 7.584 -34.657 1.00 90.69 85 LEU A O 1
ATOM 665 N N . LEU A 1 86 ? 8.620 8.734 -32.733 1.00 92.56 86 LEU A N 1
ATOM 666 C CA . LEU A 1 86 ? 8.127 10.006 -33.264 1.00 92.56 86 LEU A CA 1
ATOM 667 C C . LEU A 1 86 ? 9.245 10.893 -33.844 1.00 92.56 86 LEU A C 1
ATOM 669 O O . LEU A 1 86 ? 8.975 12.022 -34.250 1.00 92.56 86 LEU A O 1
ATOM 673 N N . GLY A 1 87 ? 10.494 10.414 -33.879 1.00 93.56 87 GLY A N 1
ATOM 674 C CA . GLY A 1 87 ? 11.652 11.181 -34.351 1.00 93.56 87 GLY A CA 1
ATOM 675 C C . GLY A 1 87 ? 12.110 12.281 -33.385 1.00 93.56 87 GLY A C 1
ATOM 676 O O . GLY A 1 87 ? 12.832 13.194 -33.785 1.00 93.56 87 GLY A O 1
ATOM 677 N N . LEU A 1 88 ? 11.686 12.221 -32.121 1.00 95.50 88 LEU A N 1
ATOM 678 C CA . LEU A 1 88 ? 12.063 13.158 -31.066 1.00 95.50 88 LEU A CA 1
ATOM 679 C C . LEU A 1 88 ? 13.246 12.615 -30.244 1.00 95.50 88 LEU A C 1
ATOM 681 O O . LEU A 1 88 ? 13.455 11.403 -30.170 1.00 95.50 88 LEU A O 1
ATOM 685 N N . PRO A 1 89 ? 14.020 13.485 -29.568 1.00 94.62 89 PRO A N 1
ATOM 686 C CA . PRO A 1 89 ? 15.080 13.044 -28.666 1.00 94.62 89 PRO A CA 1
ATOM 687 C C . PRO A 1 89 ? 14.495 12.313 -27.444 1.00 94.62 89 PRO A C 1
ATOM 689 O O . PRO A 1 89 ? 14.035 12.951 -26.491 1.00 94.62 89 PRO A O 1
ATOM 692 N N . GLY A 1 90 ? 14.564 10.976 -27.457 1.00 91.69 90 GLY A N 1
ATOM 693 C CA . GLY A 1 90 ? 13.943 10.083 -26.469 1.00 91.69 90 GLY A CA 1
ATOM 694 C C . GLY A 1 90 ? 14.204 10.476 -25.020 1.00 91.69 90 GLY A C 1
ATOM 695 O O . GLY A 1 90 ? 13.280 10.729 -24.247 1.00 91.69 90 GLY A O 1
ATOM 696 N N . SER A 1 91 ? 15.479 10.667 -24.682 1.00 92.69 91 SER A N 1
ATOM 697 C CA . SER A 1 91 ? 15.894 11.032 -23.324 1.00 92.69 91 SER A CA 1
ATOM 698 C C . SER A 1 91 ? 15.370 12.389 -22.835 1.00 92.69 91 SER A C 1
ATOM 700 O O . SER A 1 91 ? 15.245 12.600 -21.629 1.00 92.69 91 SER A O 1
ATOM 702 N N . VAL A 1 92 ? 15.100 13.342 -23.731 1.00 94.19 92 VAL A N 1
ATOM 703 C CA . VAL A 1 92 ? 14.596 14.673 -23.355 1.00 94.19 92 VAL A CA 1
ATOM 704 C C . VAL A 1 92 ? 13.109 14.585 -23.047 1.00 94.19 92 VAL A C 1
ATOM 706 O O . VAL A 1 92 ? 12.676 15.045 -21.991 1.00 94.19 92 VAL A O 1
ATOM 709 N N . VAL A 1 93 ? 12.346 13.937 -23.930 1.00 94.38 93 VAL A N 1
ATOM 710 C CA . VAL A 1 93 ? 10.904 13.734 -23.744 1.00 94.38 93 VAL A CA 1
ATOM 711 C C . VAL A 1 93 ? 10.641 12.881 -22.507 1.00 94.38 93 VAL A C 1
ATOM 713 O O . VAL A 1 93 ? 9.858 13.283 -21.650 1.00 94.38 93 VAL A O 1
ATOM 716 N N . ALA A 1 94 ? 11.357 11.764 -22.356 1.00 93.62 94 ALA A N 1
ATOM 717 C CA . ALA A 1 94 ? 11.227 10.895 -21.194 1.00 93.62 94 ALA A CA 1
ATOM 718 C C . ALA A 1 94 ? 11.494 11.653 -19.889 1.00 93.62 94 ALA A C 1
ATOM 720 O O . ALA A 1 94 ? 10.672 11.605 -18.977 1.00 93.62 94 ALA A O 1
ATOM 721 N N . ARG A 1 95 ? 12.581 12.434 -19.807 1.00 93.25 95 ARG A N 1
ATOM 722 C CA . ARG A 1 95 ? 12.864 13.259 -18.619 1.00 93.25 95 ARG A CA 1
ATOM 723 C C . ARG A 1 95 ? 11.758 14.266 -18.331 1.00 93.25 95 ARG A C 1
ATOM 725 O O . ARG A 1 95 ? 11.346 14.361 -17.180 1.00 93.25 95 ARG A O 1
ATOM 732 N N . ALA A 1 96 ? 11.247 14.963 -19.345 1.00 94.25 96 ALA A N 1
ATOM 733 C CA . ALA A 1 96 ? 10.153 15.913 -19.168 1.00 94.25 96 ALA A CA 1
ATOM 734 C C . ALA A 1 96 ? 8.889 15.229 -18.615 1.00 94.25 96 ALA A C 1
ATOM 736 O O . ALA A 1 96 ? 8.342 15.671 -17.604 1.00 94.25 96 ALA A O 1
ATOM 737 N N . CYS A 1 97 ? 8.469 14.111 -19.214 1.00 93.38 97 CYS A N 1
ATOM 738 C CA . CYS A 1 97 ? 7.335 13.312 -18.744 1.00 93.38 97 CYS A CA 1
ATOM 739 C C . CYS A 1 97 ? 7.533 12.826 -17.300 1.00 93.38 97 CYS A C 1
ATOM 741 O O . CYS A 1 97 ? 6.621 12.943 -16.481 1.00 93.38 97 CYS A O 1
ATOM 743 N N . MET A 1 98 ? 8.731 12.346 -16.957 1.00 92.31 98 MET A N 1
ATOM 744 C CA . MET A 1 98 ? 9.042 11.912 -15.594 1.00 92.31 98 MET A CA 1
ATOM 745 C C . MET A 1 98 ? 9.053 13.077 -14.600 1.00 92.31 98 MET A C 1
ATOM 747 O O . MET A 1 98 ? 8.604 12.904 -13.471 1.00 92.31 98 MET A O 1
ATOM 751 N N . THR A 1 99 ? 9.488 14.277 -14.994 1.00 91.06 99 THR A N 1
ATOM 752 C CA . THR A 1 99 ? 9.379 15.470 -14.142 1.00 91.06 99 THR A CA 1
ATOM 753 C C . THR A 1 99 ? 7.921 15.801 -13.836 1.00 91.06 99 THR A C 1
ATOM 755 O O . THR A 1 99 ? 7.588 16.022 -12.672 1.00 91.06 99 THR A O 1
ATOM 758 N N . PHE A 1 100 ? 7.031 15.771 -14.834 1.00 91.06 100 PHE A N 1
ATOM 759 C CA . PHE A 1 100 ? 5.597 15.965 -14.596 1.00 91.06 100 PHE A CA 1
ATOM 760 C C . PHE A 1 100 ? 5.020 14.900 -13.664 1.00 91.06 100 PHE A C 1
ATOM 762 O O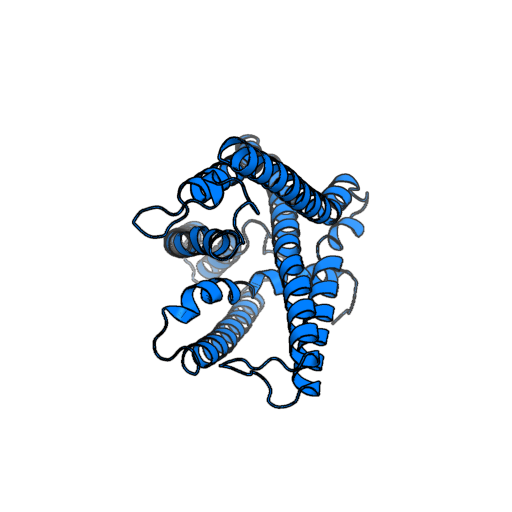 . PHE A 1 100 ? 4.248 15.230 -12.763 1.00 91.06 100 PHE A O 1
ATOM 769 N N . LEU A 1 101 ? 5.432 13.642 -13.835 1.00 90.75 101 LEU A N 1
ATOM 770 C CA . LEU A 1 101 ? 5.013 12.554 -12.960 1.00 90.75 101 LEU A CA 1
ATOM 771 C C . LEU A 1 101 ? 5.485 12.767 -11.518 1.00 90.75 101 LEU A C 1
ATOM 773 O O . LEU A 1 101 ? 4.700 12.574 -10.597 1.00 90.75 101 LEU A O 1
ATOM 777 N N . VAL A 1 102 ? 6.733 13.194 -11.311 1.00 89.31 102 VAL A N 1
ATOM 778 C CA . VAL A 1 102 ? 7.269 13.488 -9.974 1.00 89.31 102 VAL A CA 1
ATOM 779 C C . VAL A 1 102 ? 6.488 14.627 -9.324 1.00 89.31 102 VAL A C 1
ATOM 781 O O . VAL A 1 102 ? 6.045 14.482 -8.188 1.00 89.31 102 VAL A O 1
ATOM 784 N N . VAL A 1 103 ? 6.255 15.729 -10.042 1.00 89.12 103 VAL A N 1
ATOM 785 C CA . VAL A 1 103 ? 5.495 16.877 -9.518 1.00 89.12 103 VAL A CA 1
ATOM 786 C C . VAL A 1 103 ? 4.062 16.474 -9.160 1.00 89.12 103 VAL A C 1
ATOM 788 O O . VAL A 1 103 ? 3.594 16.786 -8.065 1.00 89.12 103 VAL A O 1
ATOM 791 N N . GLY A 1 104 ? 3.377 15.733 -10.037 1.00 87.50 104 GLY A N 1
ATOM 792 C CA . GLY A 1 104 ? 2.040 15.205 -9.754 1.00 87.50 104 GLY A CA 1
ATOM 793 C C . GLY A 1 104 ? 2.031 14.205 -8.593 1.00 87.50 104 GLY A C 1
ATOM 794 O O . GLY A 1 104 ? 1.130 14.225 -7.754 1.00 87.50 104 GLY A O 1
ATOM 795 N N . GLY A 1 105 ? 3.069 13.375 -8.498 1.00 88.31 105 GLY A N 1
ATOM 796 C CA . GLY A 1 105 ? 3.256 12.396 -7.435 1.00 88.31 105 GLY A CA 1
ATOM 797 C C . GLY A 1 105 ? 3.414 13.039 -6.061 1.00 88.31 105 GLY A C 1
ATOM 798 O O . GLY A 1 105 ? 2.813 12.561 -5.105 1.00 88.31 105 GLY A O 1
ATOM 799 N N . VAL A 1 106 ? 4.144 14.155 -5.947 1.00 87.50 106 VAL A N 1
ATOM 800 C CA . VAL A 1 106 ? 4.310 14.880 -4.672 1.00 87.50 106 VAL A CA 1
ATOM 801 C C . VAL A 1 106 ? 2.957 15.289 -4.086 1.00 87.50 106 VAL A C 1
ATOM 803 O O . VAL A 1 106 ? 2.731 15.091 -2.894 1.00 87.50 106 VAL A O 1
ATOM 806 N N . ALA A 1 107 ? 2.028 15.783 -4.911 1.00 82.50 107 ALA A N 1
ATOM 807 C CA . ALA A 1 107 ? 0.685 16.136 -4.450 1.00 82.50 107 ALA A CA 1
ATOM 808 C C . ALA A 1 107 ? -0.091 14.912 -3.931 1.00 82.50 107 ALA A C 1
ATOM 810 O O . ALA A 1 107 ? -0.738 14.986 -2.886 1.00 82.50 107 ALA A O 1
ATOM 811 N N . ALA A 1 108 ? 0.015 13.770 -4.618 1.00 83.12 108 ALA A N 1
ATOM 812 C CA . ALA A 1 108 ? -0.591 12.521 -4.163 1.00 83.12 108 ALA A CA 1
ATOM 813 C C . ALA A 1 108 ? 0.028 12.034 -2.839 1.00 83.12 108 ALA A C 1
ATOM 815 O O . ALA A 1 108 ? -0.699 11.623 -1.933 1.00 83.12 108 ALA A O 1
ATOM 816 N N . TYR A 1 109 ? 1.352 12.141 -2.686 1.00 83.81 109 TYR A N 1
ATOM 817 C CA . TYR A 1 109 ? 2.058 11.707 -1.479 1.00 83.81 109 TYR A CA 1
ATOM 818 C C . TYR A 1 109 ? 1.627 12.463 -0.222 1.00 83.81 109 TYR A C 1
ATOM 820 O O . TYR A 1 109 ? 1.571 11.856 0.843 1.00 83.81 109 TYR A O 1
ATOM 828 N N . VAL A 1 110 ? 1.259 13.745 -0.322 1.00 82.56 110 VAL A N 1
ATOM 829 C CA . VAL A 1 110 ? 0.753 14.514 0.831 1.00 82.56 110 VAL A CA 1
ATOM 830 C C . VAL A 1 110 ? -0.466 13.833 1.464 1.00 82.56 110 VAL A C 1
ATOM 832 O O . VAL A 1 110 ? -0.506 13.653 2.680 1.00 82.56 110 VAL A O 1
ATOM 835 N N . ILE A 1 111 ? -1.417 13.379 0.645 1.00 81.06 111 ILE A N 1
ATOM 836 C CA . ILE A 1 111 ? -2.627 12.686 1.119 1.00 81.06 111 ILE A CA 1
ATOM 837 C C . ILE A 1 111 ? -2.273 11.300 1.678 1.00 81.06 111 ILE A C 1
ATOM 839 O O . ILE A 1 111 ? -2.772 10.892 2.729 1.00 81.06 111 ILE A O 1
ATOM 843 N N . TRP A 1 112 ? -1.375 10.587 0.996 1.00 84.62 112 TRP A N 1
ATOM 844 C CA . TRP A 1 112 ? -0.925 9.254 1.400 1.00 84.62 112 TRP A CA 1
ATOM 845 C C . TRP A 1 112 ? -0.098 9.240 2.689 1.00 84.62 112 TRP A C 1
ATOM 847 O O . TRP A 1 112 ? -0.059 8.213 3.357 1.00 84.62 112 TRP A O 1
ATOM 857 N N . MET A 1 113 ? 0.538 10.347 3.076 1.00 85.94 113 MET A N 1
ATOM 858 C CA . MET A 1 113 ? 1.234 10.438 4.363 1.00 85.94 113 MET A CA 1
ATOM 859 C C . MET A 1 113 ? 0.263 10.581 5.536 1.00 85.94 113 MET A C 1
ATOM 861 O O . MET A 1 113 ? 0.494 10.004 6.596 1.00 85.94 113 MET A O 1
ATOM 865 N N . GLU A 1 114 ? -0.815 11.346 5.360 1.00 84.44 114 GLU A N 1
ATOM 866 C CA . GLU A 1 114 ? -1.753 11.659 6.439 1.00 84.44 114 GLU A CA 1
ATOM 867 C C . GLU A 1 114 ? -2.765 10.530 6.681 1.00 84.44 114 GLU A C 1
ATOM 869 O O . GLU A 1 114 ? -3.068 10.187 7.827 1.00 84.44 114 GLU A O 1
ATOM 874 N N . SER A 1 115 ? -3.286 9.934 5.607 1.00 84.56 115 SER A N 1
ATOM 875 C CA . SER A 1 115 ? -4.405 8.995 5.695 1.00 84.56 115 SER A CA 1
ATOM 876 C C . SER A 1 115 ? -4.108 7.725 6.512 1.00 84.56 115 SER A C 1
ATOM 878 O O . SER A 1 115 ? -4.914 7.419 7.396 1.00 84.56 115 SER A O 1
ATOM 880 N N . PRO A 1 116 ? -2.969 7.016 6.346 1.00 82.56 116 PRO A N 1
ATOM 881 C CA . PRO A 1 116 ? -2.648 5.841 7.161 1.00 82.56 116 PRO A CA 1
ATOM 882 C C . PRO A 1 116 ? -2.518 6.175 8.648 1.00 82.56 116 PRO A C 1
ATOM 884 O O . PRO A 1 116 ? -2.978 5.420 9.502 1.00 82.56 116 PRO A O 1
ATOM 887 N N . ILE A 1 117 ? -1.954 7.340 8.971 1.00 87.00 117 ILE A N 1
ATOM 888 C CA . ILE A 1 117 ? -1.811 7.821 10.349 1.00 87.00 117 ILE A CA 1
ATOM 889 C C . ILE A 1 117 ? -3.181 8.122 10.949 1.00 87.00 117 ILE A C 1
ATOM 891 O O . ILE A 1 117 ? -3.479 7.697 12.066 1.00 87.00 117 ILE A O 1
ATOM 895 N N . ARG A 1 118 ? -4.044 8.816 10.202 1.00 84.75 118 ARG A N 1
ATOM 896 C CA . ARG A 1 118 ? -5.421 9.083 10.623 1.00 84.75 118 ARG A CA 1
ATOM 897 C C . ARG A 1 118 ? -6.190 7.773 10.809 1.00 84.75 118 ARG A C 1
ATOM 899 O O . ARG A 1 118 ? -6.856 7.617 11.825 1.00 84.75 118 ARG A O 1
ATOM 906 N N . ALA A 1 119 ? -6.063 6.820 9.889 1.00 82.00 119 ALA A N 1
ATOM 907 C CA . ALA A 1 119 ? -6.696 5.507 9.995 1.00 82.00 119 ALA A CA 1
ATOM 908 C C . ALA A 1 119 ? -6.203 4.714 11.219 1.00 82.00 119 ALA A C 1
ATOM 910 O O . ALA A 1 119 ? -7.006 4.073 11.892 1.00 82.00 119 ALA A O 1
ATOM 911 N N . MET A 1 120 ? -4.905 4.784 11.532 1.00 82.75 120 MET A N 1
ATOM 912 C CA . MET A 1 120 ? -4.297 4.022 12.625 1.00 82.75 120 MET A CA 1
ATOM 913 C C . MET A 1 120 ? -4.556 4.623 14.012 1.00 82.75 120 MET A C 1
ATOM 915 O O . MET A 1 120 ? -4.742 3.870 14.965 1.00 82.75 120 MET A O 1
ATOM 919 N N . PHE A 1 121 ? -4.571 5.954 14.146 1.00 83.19 121 PHE A N 1
ATOM 920 C CA . PHE A 1 121 ? -4.607 6.620 15.455 1.00 83.19 121 PHE A CA 1
ATOM 921 C C . PHE A 1 121 ? -5.910 7.358 15.780 1.00 83.19 121 PHE A C 1
ATOM 923 O O . PHE A 1 121 ? -6.122 7.705 16.941 1.00 83.19 121 PHE A O 1
ATOM 930 N N . ALA A 1 122 ? -6.809 7.601 14.818 1.00 70.88 122 ALA A N 1
ATOM 931 C CA . ALA A 1 122 ? -7.979 8.433 15.097 1.00 70.88 122 ALA A CA 1
ATOM 932 C C . ALA A 1 122 ? -9.015 7.761 16.017 1.00 70.88 122 ALA A C 1
ATOM 934 O O . ALA A 1 122 ? -9.614 8.450 16.834 1.00 70.88 122 ALA A O 1
ATOM 935 N N . GLU A 1 123 ? -9.259 6.457 15.923 1.00 74.44 123 GLU A N 1
ATOM 936 C CA . GLU A 1 123 ? -10.373 5.816 16.651 1.00 74.44 123 GLU A CA 1
ATOM 937 C C . GLU A 1 123 ? -9.908 4.631 17.517 1.00 74.44 123 GLU A C 1
ATOM 939 O O . GLU A 1 123 ? -10.571 3.599 17.593 1.00 74.44 123 GLU A O 1
ATOM 944 N N . VAL A 1 124 ? -8.754 4.773 18.181 1.00 82.06 124 VAL A N 1
ATOM 945 C CA . VAL A 1 124 ? -8.232 3.762 19.118 1.00 82.06 124 VAL A CA 1
ATOM 946 C C . VAL A 1 124 ? -8.594 4.096 20.572 1.00 82.06 124 VAL A C 1
ATOM 948 O O . VAL A 1 124 ? -8.529 5.266 20.952 1.00 82.06 124 VAL A O 1
ATOM 951 N N . PRO A 1 125 ? -8.944 3.099 21.411 1.00 81.94 125 PRO A N 1
ATOM 952 C CA . PRO A 1 125 ? -9.152 3.317 22.843 1.00 81.94 125 PRO A CA 1
ATOM 953 C C . PRO A 1 125 ? -7.920 3.932 23.517 1.00 81.94 125 PRO A C 1
ATOM 955 O O . PRO A 1 125 ? -6.783 3.632 23.126 1.00 81.94 125 PRO A O 1
ATOM 958 N N . GLU A 1 126 ? -8.137 4.737 24.558 1.00 79.69 126 GLU A N 1
ATOM 959 C CA . GLU A 1 126 ? -7.047 5.314 25.350 1.00 79.69 126 GLU A CA 1
ATOM 960 C C . GLU A 1 126 ? -6.098 4.226 25.882 1.00 79.69 126 GLU A C 1
ATOM 962 O O . GLU A 1 126 ? -6.488 3.088 26.151 1.00 79.69 126 GLU A O 1
ATOM 967 N N . GLY A 1 127 ? -4.805 4.548 25.928 1.00 81.06 127 GLY A N 1
ATOM 968 C CA . GLY A 1 127 ? -3.754 3.608 26.322 1.00 81.06 127 GLY A CA 1
ATOM 969 C C . GLY A 1 127 ? -3.358 2.563 25.268 1.00 81.06 127 GLY A C 1
ATOM 970 O O . GLY A 1 127 ? -2.346 1.890 25.466 1.00 81.06 127 GLY A O 1
ATOM 971 N N . THR A 1 128 ? -4.063 2.439 24.132 1.00 85.56 128 THR A N 1
ATOM 972 C CA . THR A 1 128 ? -3.702 1.474 23.064 1.00 85.56 128 THR A CA 1
ATOM 973 C C . THR A 1 128 ? -2.320 1.749 22.467 1.00 85.56 128 THR A C 1
ATOM 975 O O . THR A 1 128 ? -1.575 0.813 22.187 1.00 85.56 128 THR A O 1
ATOM 978 N N . PHE A 1 129 ? -1.967 3.023 22.306 1.00 86.06 129 PHE A N 1
ATOM 979 C CA . PHE A 1 129 ? -0.660 3.484 21.841 1.00 86.06 129 PHE A CA 1
ATOM 980 C C . PHE A 1 129 ? -0.119 4.575 22.774 1.00 86.06 129 PHE A C 1
ATOM 982 O O . PHE A 1 129 ? -0.908 5.203 23.490 1.00 86.06 129 PHE A O 1
ATOM 989 N N . PRO A 1 130 ? 1.206 4.831 22.758 1.00 84.19 130 PRO A N 1
ATOM 990 C CA . PRO A 1 130 ? 1.793 5.934 23.504 1.00 84.19 130 PRO A CA 1
ATOM 991 C C . PRO A 1 130 ? 1.067 7.247 23.207 1.00 84.19 130 PRO A C 1
ATOM 993 O O . PRO A 1 130 ? 0.831 7.574 22.044 1.00 84.19 130 PRO A O 1
ATOM 996 N N . ALA A 1 131 ? 0.772 8.021 24.255 1.00 81.69 131 ALA A N 1
ATOM 997 C CA . ALA A 1 131 ? 0.019 9.273 24.142 1.00 81.69 131 ALA A CA 1
ATOM 998 C C . ALA A 1 131 ? 0.653 10.284 23.170 1.00 81.69 131 ALA A C 1
ATOM 1000 O O . ALA A 1 131 ? -0.045 11.124 22.617 1.00 81.69 131 ALA A O 1
ATOM 1001 N N . SER A 1 132 ? 1.964 10.197 22.932 1.00 83.44 132 SER A N 1
ATOM 1002 C CA . SER A 1 132 ? 2.651 10.987 21.910 1.00 83.44 132 SER A CA 1
ATOM 1003 C C . SER A 1 132 ? 2.114 10.720 20.499 1.00 83.44 132 SER A C 1
ATOM 1005 O O . SER A 1 132 ? 1.867 11.652 19.743 1.00 83.44 132 SER A O 1
ATOM 1007 N N . LEU A 1 133 ? 1.871 9.457 20.144 1.00 83.88 133 LEU A N 1
ATOM 1008 C CA . LEU A 1 133 ? 1.442 9.062 18.799 1.00 83.88 133 LEU A CA 1
ATOM 1009 C C . LEU A 1 133 ? -0.057 9.281 18.557 1.00 83.88 133 LEU A C 1
ATOM 1011 O O . LEU A 1 133 ? -0.463 9.512 17.422 1.00 83.88 133 LEU A O 1
ATOM 1015 N N . THR A 1 134 ? -0.874 9.238 19.611 1.00 83.19 134 THR A N 1
ATOM 1016 C CA . THR A 1 134 ? -2.329 9.462 19.529 1.00 83.19 134 THR A CA 1
ATOM 1017 C C . THR A 1 134 ? -2.736 10.911 19.778 1.00 83.19 134 THR A C 1
ATOM 1019 O O . THR A 1 134 ? -3.893 11.269 19.554 1.00 83.19 134 THR A O 1
ATOM 1022 N N . ARG A 1 135 ? -1.809 11.771 20.224 1.00 82.25 135 ARG A N 1
ATOM 1023 C CA . ARG A 1 135 ? -2.090 13.190 20.444 1.00 82.25 135 ARG A CA 1
ATOM 1024 C C . ARG A 1 135 ? -2.428 13.871 19.121 1.00 82.25 135 ARG A C 1
ATOM 1026 O O . ARG A 1 135 ? -1.633 13.871 18.181 1.00 82.25 135 ARG A O 1
ATOM 1033 N N . ARG A 1 136 ? -3.593 14.513 19.100 1.00 81.44 136 ARG A N 1
ATOM 1034 C CA . ARG A 1 136 ? -4.027 15.396 18.016 1.00 81.44 136 ARG A CA 1
ATOM 1035 C C . ARG A 1 136 ? -3.620 16.830 18.317 1.00 81.44 136 ARG A C 1
ATOM 1037 O O . ARG A 1 136 ? -3.729 17.274 19.461 1.00 81.44 136 ARG A O 1
ATOM 1044 N N . ASP A 1 137 ? -3.143 17.523 17.292 1.00 81.69 137 ASP A N 1
ATOM 1045 C CA . ASP A 1 137 ? -2.906 18.963 17.349 1.00 81.69 137 ASP A CA 1
ATOM 1046 C C . ASP A 1 137 ? -4.204 19.752 17.085 1.00 81.69 137 ASP A C 1
ATOM 1048 O O . ASP A 1 137 ? -5.253 19.156 16.817 1.00 81.69 137 ASP A O 1
ATOM 1052 N N . ALA A 1 138 ? -4.138 21.084 17.145 1.00 78.12 138 ALA A N 1
ATOM 1053 C CA . ALA A 1 138 ? -5.272 21.986 16.915 1.00 78.12 138 ALA A CA 1
ATOM 1054 C C . ALA A 1 138 ? -5.987 21.732 15.573 1.00 78.12 138 ALA A C 1
ATOM 1056 O O . ALA A 1 138 ? -7.213 21.804 15.503 1.00 78.12 138 ALA A O 1
ATOM 1057 N N . ASP A 1 139 ? -5.234 21.342 14.543 1.00 77.69 139 ASP A N 1
ATOM 1058 C CA . ASP A 1 139 ? -5.751 21.064 13.197 1.00 77.69 139 ASP A CA 1
ATOM 1059 C C . ASP A 1 139 ? -6.322 19.636 13.043 1.00 77.69 139 ASP A C 1
ATOM 1061 O O . ASP A 1 139 ? -6.747 19.227 11.963 1.00 77.69 139 ASP A O 1
ATOM 1065 N N . GLY A 1 140 ? -6.329 18.838 14.118 1.00 76.62 140 GLY A N 1
ATOM 1066 C CA . GLY A 1 140 ? -6.813 17.453 14.125 1.00 76.62 140 GLY A CA 1
ATOM 1067 C C . GLY A 1 140 ? -5.813 16.417 13.594 1.00 76.62 140 GLY A C 1
ATOM 1068 O O . GLY A 1 140 ? -6.137 15.228 13.544 1.00 76.62 140 GLY A O 1
ATOM 1069 N N . THR A 1 141 ? -4.603 16.849 13.234 1.00 82.19 141 THR A N 1
ATOM 1070 C CA . THR A 1 141 ? -3.523 16.012 12.691 1.00 82.19 141 THR A CA 1
ATOM 1071 C C . THR A 1 141 ? -2.647 15.422 13.803 1.00 82.19 141 THR A C 1
ATOM 1073 O O . THR A 1 141 ? -2.395 16.059 14.825 1.00 82.19 141 THR A O 1
ATOM 1076 N N . HIS A 1 142 ? -2.137 14.203 13.600 1.00 85.75 142 HIS A N 1
ATOM 1077 C CA . HIS A 1 142 ? -1.221 13.531 14.531 1.00 85.75 142 HIS A CA 1
ATOM 1078 C C . HIS A 1 142 ? 0.243 13.849 14.164 1.00 85.75 142 HIS A C 1
ATOM 1080 O O . HIS A 1 142 ? 0.960 13.015 13.608 1.00 85.75 142 HIS A O 1
ATOM 1086 N N . HIS A 1 143 ? 0.700 15.077 14.438 1.00 87.56 143 HIS A N 1
ATOM 1087 C CA . HIS A 1 143 ? 2.029 15.562 14.020 1.00 87.56 143 HIS A CA 1
ATOM 1088 C C . HIS A 1 143 ? 3.196 14.687 14.504 1.00 87.56 143 HIS A C 1
ATOM 1090 O O . HIS A 1 143 ? 4.135 14.435 13.754 1.00 87.56 143 HIS A O 1
ATOM 1096 N N . GLN A 1 144 ? 3.144 14.180 15.738 1.00 87.50 144 GLN A N 1
ATOM 1097 C CA . GLN A 1 144 ? 4.224 13.343 16.276 1.00 87.50 144 GLN A CA 1
ATOM 1098 C C . GLN A 1 144 ? 4.298 11.975 15.585 1.00 87.50 144 GLN A C 1
ATOM 1100 O O . GLN A 1 144 ? 5.392 11.464 15.352 1.00 87.50 144 GLN A O 1
ATOM 1105 N N . ALA A 1 145 ? 3.152 11.411 15.197 1.00 88.25 145 ALA A N 1
ATOM 1106 C CA . ALA A 1 145 ? 3.110 10.196 14.394 1.00 88.25 145 ALA A CA 1
ATOM 1107 C C . ALA A 1 145 ? 3.656 10.424 12.974 1.00 88.25 145 ALA A C 1
ATOM 1109 O O . ALA A 1 145 ? 4.386 9.575 12.466 1.00 88.25 145 ALA A O 1
ATOM 1110 N N . LEU A 1 146 ? 3.377 11.586 12.366 1.00 89.94 146 LEU A N 1
ATOM 1111 C CA . LEU A 1 146 ? 3.941 11.971 11.063 1.00 89.94 146 LEU A CA 1
ATOM 1112 C C . LEU A 1 146 ? 5.467 12.069 11.116 1.00 89.94 146 LEU A C 1
ATOM 1114 O O . LEU A 1 146 ? 6.143 11.522 10.249 1.00 89.94 146 LEU A O 1
ATOM 1118 N N . TRP A 1 147 ? 6.020 12.701 12.153 1.00 90.44 147 TRP A N 1
ATOM 1119 C CA . TRP A 1 147 ? 7.471 12.772 12.339 1.00 90.44 147 TRP A CA 1
ATOM 1120 C C . TRP A 1 147 ? 8.106 11.403 12.589 1.00 90.44 147 TRP A C 1
ATOM 1122 O O . TRP A 1 147 ? 9.176 11.122 12.049 1.00 90.44 147 TRP A O 1
ATOM 1132 N N . ALA A 1 148 ? 7.445 10.530 13.353 1.00 89.94 148 ALA A N 1
ATOM 1133 C CA . ALA A 1 148 ? 7.907 9.158 13.543 1.00 89.94 148 ALA A CA 1
ATOM 1134 C C . ALA A 1 148 ? 7.937 8.385 12.212 1.00 89.94 148 ALA A C 1
ATOM 1136 O O . ALA A 1 148 ? 8.946 7.756 11.892 1.00 89.94 148 ALA A O 1
ATOM 1137 N N . GLN A 1 149 ? 6.876 8.489 11.402 1.00 90.19 149 GLN A N 1
ATOM 1138 C CA . GLN A 1 149 ? 6.825 7.912 10.056 1.00 90.19 149 GLN A CA 1
ATOM 1139 C C . GLN A 1 149 ? 7.934 8.475 9.160 1.00 90.19 149 GLN A C 1
ATOM 1141 O O . GLN A 1 149 ? 8.623 7.706 8.494 1.00 90.19 149 GLN A O 1
ATOM 1146 N N . ALA A 1 150 ? 8.147 9.793 9.171 1.00 90.44 150 ALA A N 1
ATOM 1147 C CA . ALA A 1 150 ? 9.206 10.437 8.400 1.00 90.44 150 ALA A CA 1
ATOM 1148 C C . ALA A 1 150 ? 10.593 9.903 8.790 1.00 90.44 150 ALA A C 1
ATOM 1150 O O . ALA A 1 150 ? 11.387 9.576 7.914 1.00 90.44 150 ALA A O 1
ATOM 1151 N N . GLY A 1 151 ? 10.863 9.734 10.088 1.00 90.81 151 GLY A N 1
ATOM 1152 C CA . GLY A 1 151 ? 12.107 9.136 10.575 1.00 90.81 151 GLY A CA 1
ATOM 1153 C C . GLY A 1 151 ? 12.336 7.723 10.033 1.00 90.81 151 GLY A C 1
ATOM 1154 O O . GLY A 1 151 ? 13.417 7.428 9.526 1.00 90.81 151 GLY A O 1
ATOM 1155 N N . VAL A 1 152 ? 11.304 6.871 10.072 1.00 86.62 152 VAL A N 1
ATOM 1156 C CA . VAL A 1 152 ? 11.364 5.507 9.518 1.00 86.62 152 VAL A CA 1
ATOM 1157 C C . VAL A 1 152 ? 11.644 5.537 8.014 1.00 86.62 152 VAL A C 1
ATOM 1159 O O . VAL A 1 152 ? 12.555 4.855 7.549 1.00 86.62 152 VAL A O 1
ATOM 1162 N N . VAL A 1 153 ? 10.914 6.356 7.253 1.00 86.06 153 VAL A N 1
ATOM 1163 C CA . VAL A 1 153 ? 11.083 6.468 5.795 1.00 86.06 153 VAL A CA 1
ATOM 1164 C C . VAL A 1 153 ? 12.475 6.986 5.430 1.00 86.06 153 VAL A C 1
ATOM 1166 O O . VAL A 1 153 ? 13.114 6.422 4.544 1.00 86.06 153 VAL A O 1
ATOM 1169 N N . CYS A 1 154 ? 12.989 7.997 6.136 1.00 88.06 154 CYS A N 1
ATOM 1170 C CA . CYS A 1 154 ? 14.343 8.507 5.924 1.00 88.06 154 CYS A CA 1
ATOM 1171 C C . CYS A 1 154 ? 15.394 7.406 6.090 1.00 88.06 154 CYS A C 1
ATOM 1173 O O . CYS A 1 154 ? 16.271 7.283 5.240 1.00 88.06 154 CYS A O 1
ATOM 1175 N N . VAL A 1 155 ? 15.284 6.574 7.134 1.00 84.69 155 VAL A N 1
ATOM 1176 C CA . VAL A 1 155 ? 16.195 5.436 7.343 1.00 84.69 155 VAL A CA 1
ATOM 1177 C C . VAL A 1 155 ? 16.070 4.408 6.218 1.00 84.69 155 VAL A C 1
ATOM 1179 O O . VAL A 1 155 ? 17.088 3.946 5.706 1.00 84.69 155 VAL A O 1
ATOM 1182 N N . LEU A 1 156 ? 14.848 4.078 5.789 1.00 79.06 156 LEU A N 1
ATOM 1183 C CA . LEU A 1 156 ? 14.623 3.116 4.703 1.00 79.06 156 LEU A CA 1
ATOM 1184 C C . LEU A 1 156 ? 15.205 3.592 3.363 1.00 79.06 156 LEU A C 1
ATOM 1186 O O . LEU A 1 156 ? 15.717 2.777 2.600 1.00 79.06 156 LEU A O 1
ATOM 1190 N N . ILE A 1 157 ? 15.182 4.901 3.092 1.00 81.00 157 ILE A N 1
ATOM 1191 C CA . ILE A 1 157 ? 15.716 5.498 1.857 1.00 81.00 157 ILE A CA 1
ATOM 1192 C C . ILE A 1 157 ? 17.257 5.569 1.854 1.00 81.00 157 ILE A C 1
ATOM 1194 O O . ILE A 1 157 ? 17.862 5.674 0.787 1.00 81.00 157 ILE A O 1
ATOM 1198 N N . LEU A 1 158 ? 17.939 5.433 2.998 1.00 79.62 158 LEU A N 1
ATOM 1199 C CA . LEU A 1 158 ? 19.410 5.422 3.024 1.00 79.62 158 LEU A CA 1
ATOM 1200 C C . LEU A 1 158 ? 20.004 4.266 2.208 1.00 79.62 158 LEU A C 1
ATOM 1202 O O . LEU A 1 158 ? 20.991 4.459 1.502 1.00 79.62 158 LEU A O 1
ATOM 1206 N N . VAL A 1 159 ? 19.393 3.083 2.263 1.00 71.69 159 VAL A N 1
ATOM 1207 C CA . VAL A 1 159 ? 19.861 1.888 1.542 1.00 71.69 159 VAL A CA 1
ATOM 1208 C C . VAL A 1 159 ? 19.885 2.086 0.013 1.00 71.69 159 VAL A C 1
ATOM 1210 O O . VAL A 1 159 ? 20.952 1.905 -0.582 1.00 71.69 159 VAL A O 1
ATOM 1213 N N . PRO A 1 160 ? 18.787 2.496 -0.657 1.00 70.12 160 PRO A N 1
ATOM 1214 C CA . PRO A 1 160 ? 18.794 2.726 -2.099 1.00 70.12 160 PRO A CA 1
ATOM 1215 C C . PRO A 1 160 ? 19.671 3.917 -2.480 1.00 70.12 160 PRO A C 1
ATOM 1217 O O . PRO A 1 160 ? 20.351 3.851 -3.500 1.00 70.12 160 PRO A O 1
ATOM 1220 N N . LEU A 1 161 ? 19.717 4.975 -1.659 1.00 74.19 161 LEU A N 1
ATOM 1221 C CA . LEU A 1 161 ? 20.604 6.115 -1.906 1.00 74.19 161 LEU A CA 1
ATOM 1222 C C . LEU A 1 161 ? 22.069 5.674 -1.951 1.00 74.19 161 LEU A C 1
ATOM 1224 O O . LEU A 1 161 ? 22.770 5.984 -2.911 1.00 74.19 161 LEU A O 1
ATOM 1228 N N . LEU A 1 162 ? 22.523 4.900 -0.962 1.00 74.00 162 LEU A N 1
ATOM 1229 C CA . LEU A 1 162 ? 23.882 4.354 -0.939 1.00 74.00 162 LEU A CA 1
ATOM 1230 C C . LEU A 1 162 ? 24.153 3.442 -2.142 1.00 74.00 162 LEU A C 1
ATOM 1232 O O . LEU A 1 162 ? 25.250 3.479 -2.697 1.00 74.00 162 LEU A O 1
ATOM 1236 N N . SER A 1 163 ? 23.167 2.660 -2.586 1.00 68.06 163 SER A N 1
ATOM 1237 C CA . SER A 1 163 ? 23.313 1.812 -3.774 1.00 68.06 163 SER A CA 1
ATOM 1238 C C . SER A 1 163 ? 23.501 2.627 -5.060 1.00 68.06 163 SER A C 1
ATOM 1240 O O . SER A 1 163 ? 24.372 2.294 -5.864 1.00 68.06 163 SER A O 1
ATOM 1242 N N . ILE A 1 164 ? 22.769 3.738 -5.208 1.00 70.06 164 ILE A N 1
ATOM 1243 C CA . ILE A 1 164 ? 22.929 4.682 -6.325 1.00 70.06 164 ILE A CA 1
ATOM 1244 C C . ILE A 1 164 ? 24.323 5.322 -6.289 1.00 70.06 164 ILE A C 1
ATOM 1246 O O . ILE A 1 164 ? 25.021 5.318 -7.300 1.00 70.06 164 ILE A O 1
ATOM 1250 N N . PHE A 1 165 ? 24.771 5.818 -5.129 1.00 72.00 165 PHE A N 1
ATOM 1251 C CA . PHE A 1 165 ? 26.097 6.443 -4.999 1.00 72.00 165 PHE A CA 1
ATOM 1252 C C . PHE A 1 165 ? 27.257 5.468 -5.242 1.00 72.00 165 PHE A C 1
ATOM 1254 O O . PHE A 1 165 ? 28.346 5.896 -5.618 1.00 72.00 165 PHE A O 1
ATOM 1261 N N . THR A 1 166 ? 27.035 4.168 -5.039 1.00 72.31 166 THR A N 1
ATOM 1262 C CA . THR A 1 166 ? 28.052 3.119 -5.210 1.00 72.31 166 THR A CA 1
ATOM 1263 C C . THR A 1 166 ? 27.957 2.373 -6.546 1.00 72.31 166 THR A C 1
ATOM 1265 O O . THR A 1 166 ? 28.767 1.478 -6.775 1.00 72.31 166 THR A O 1
ATOM 1268 N N . ASN A 1 167 ? 27.016 2.726 -7.439 1.00 63.78 167 ASN A N 1
ATOM 1269 C CA . ASN A 1 167 ? 26.750 2.027 -8.712 1.00 63.78 167 ASN A CA 1
ATOM 1270 C C . ASN A 1 167 ? 26.575 0.500 -8.558 1.00 63.78 167 ASN A C 1
ATOM 1272 O O . ASN A 1 167 ? 26.962 -0.288 -9.422 1.00 63.78 167 ASN A O 1
ATOM 1276 N N . THR A 1 168 ? 25.997 0.060 -7.443 1.00 62.78 168 THR A N 1
ATOM 1277 C CA . THR A 1 168 ? 25.734 -1.360 -7.188 1.00 62.78 168 THR A CA 1
ATOM 1278 C C . THR A 1 168 ? 24.345 -1.747 -7.701 1.00 62.78 168 THR A C 1
ATOM 1280 O O . THR A 1 168 ? 23.409 -0.960 -7.598 1.00 62.78 168 THR A O 1
ATOM 1283 N N . GLN A 1 169 ? 24.153 -2.989 -8.173 1.00 59.38 169 GLN A N 1
ATOM 1284 C CA . GLN A 1 169 ? 22.823 -3.535 -8.535 1.00 59.38 169 GLN A CA 1
ATOM 1285 C C . GLN A 1 169 ? 21.868 -3.708 -7.328 1.00 59.38 169 GLN A C 1
ATOM 1287 O O . GLN A 1 169 ? 20.856 -4.405 -7.401 1.00 59.38 169 GLN A O 1
ATOM 1292 N N . GLY A 1 170 ? 22.181 -3.097 -6.183 1.00 62.22 170 GLY A N 1
ATOM 1293 C CA . GLY A 1 170 ? 21.334 -3.122 -4.999 1.00 62.22 170 GLY A CA 1
ATOM 1294 C C . GLY A 1 170 ? 19.999 -2.414 -5.219 1.00 62.22 170 GLY A C 1
ATOM 1295 O O . GLY A 1 170 ? 19.026 -2.795 -4.580 1.00 62.22 170 GLY A O 1
ATOM 1296 N N . SER A 1 171 ? 19.914 -1.451 -6.142 1.00 64.50 171 SER A N 1
ATOM 1297 C CA . SER A 1 171 ? 18.696 -0.674 -6.394 1.00 64.50 171 SER A CA 1
ATOM 1298 C C . SER A 1 171 ? 17.544 -1.527 -6.930 1.00 64.50 171 SER A C 1
ATOM 1300 O O . SER A 1 171 ? 16.444 -1.432 -6.400 1.00 64.50 171 SER A O 1
ATOM 1302 N N . GLU A 1 172 ? 17.771 -2.405 -7.911 1.00 69.31 172 GLU A N 1
ATOM 1303 C CA . GLU A 1 172 ? 16.712 -3.267 -8.459 1.00 69.31 172 GLU A CA 1
ATOM 1304 C C . GLU A 1 172 ? 16.214 -4.282 -7.430 1.00 69.31 172 GLU A C 1
ATOM 1306 O O . GLU A 1 172 ? 15.008 -4.434 -7.235 1.00 69.31 172 GLU A O 1
ATOM 1311 N N . ARG A 1 173 ? 17.144 -4.927 -6.717 1.00 70.31 173 ARG A N 1
ATOM 1312 C CA . ARG A 1 173 ? 16.827 -5.878 -5.642 1.00 70.31 173 ARG A CA 1
ATOM 1313 C C . ARG A 1 173 ? 16.079 -5.214 -4.497 1.00 70.31 173 ARG A C 1
ATOM 1315 O O . ARG A 1 173 ? 15.098 -5.756 -4.001 1.00 70.31 173 ARG A O 1
ATOM 1322 N N . PHE A 1 174 ? 16.523 -4.029 -4.097 1.00 73.31 174 PHE A N 1
ATOM 1323 C CA . PHE A 1 174 ? 15.877 -3.253 -3.054 1.00 73.31 174 PHE A CA 1
ATOM 1324 C C . PHE A 1 174 ? 14.489 -2.768 -3.485 1.00 73.31 174 PHE A C 1
ATOM 1326 O O . PHE A 1 174 ? 13.560 -2.844 -2.692 1.00 73.31 174 PHE A O 1
ATOM 1333 N N . MET A 1 175 ? 14.313 -2.327 -4.734 1.00 74.12 175 MET A N 1
ATOM 1334 C CA . MET A 1 175 ? 13.000 -1.938 -5.266 1.00 74.12 175 MET A CA 1
ATOM 1335 C C . MET A 1 175 ? 12.048 -3.136 -5.355 1.00 74.12 175 MET A C 1
ATOM 1337 O O . MET A 1 175 ? 10.874 -2.997 -5.022 1.00 74.12 175 MET A O 1
ATOM 1341 N N . GLY A 1 176 ? 12.551 -4.315 -5.737 1.00 75.25 176 GLY A N 1
ATOM 1342 C CA . GLY A 1 176 ? 11.798 -5.571 -5.679 1.00 75.25 176 GLY A CA 1
ATOM 1343 C C . GLY A 1 176 ? 11.353 -5.903 -4.255 1.00 75.25 176 GLY A C 1
ATOM 1344 O O . GLY A 1 176 ? 10.159 -6.082 -4.019 1.00 75.25 176 GLY A O 1
ATOM 1345 N N . LEU A 1 177 ? 12.288 -5.867 -3.298 1.00 76.69 177 LEU A N 1
ATOM 1346 C CA . LEU A 1 177 ? 12.003 -6.095 -1.881 1.00 76.69 177 LEU A CA 1
ATOM 1347 C C . LEU A 1 177 ? 10.984 -5.090 -1.342 1.00 76.69 177 LEU A C 1
ATOM 1349 O O . LEU A 1 177 ? 10.047 -5.480 -0.655 1.00 76.69 177 LEU A O 1
ATOM 1353 N N . LEU A 1 178 ? 11.145 -3.802 -1.653 1.00 77.44 178 LEU A N 1
ATOM 1354 C CA . LEU A 1 178 ? 10.198 -2.768 -1.252 1.00 77.44 178 LEU A CA 1
ATOM 1355 C C . LEU A 1 178 ? 8.808 -3.044 -1.814 1.00 77.44 178 LEU A C 1
ATOM 1357 O O . LEU A 1 178 ? 7.846 -2.977 -1.059 1.00 77.44 178 LEU A O 1
ATOM 1361 N N . ASN A 1 179 ? 8.692 -3.373 -3.101 1.00 78.12 179 ASN A N 1
ATOM 1362 C CA . ASN A 1 179 ? 7.402 -3.650 -3.724 1.00 78.12 179 ASN A CA 1
ATOM 1363 C C . ASN A 1 179 ? 6.725 -4.880 -3.097 1.00 78.12 179 ASN A C 1
ATOM 1365 O O . ASN A 1 179 ? 5.548 -4.827 -2.742 1.00 78.12 179 ASN A O 1
ATOM 1369 N N . ASP A 1 180 ? 7.483 -5.957 -2.876 1.00 79.25 180 ASP A N 1
ATOM 1370 C CA . ASP A 1 180 ? 6.989 -7.161 -2.202 1.00 79.25 180 ASP A CA 1
ATOM 1371 C C . ASP A 1 180 ? 6.551 -6.855 -0.764 1.00 79.25 180 ASP A C 1
ATOM 1373 O O . ASP A 1 180 ? 5.450 -7.223 -0.350 1.00 79.25 180 ASP A O 1
ATOM 1377 N N . MET A 1 181 ? 7.365 -6.115 -0.007 1.00 78.62 181 MET A N 1
ATOM 1378 C CA . MET A 1 181 ? 7.062 -5.737 1.373 1.00 78.62 181 MET A CA 1
ATOM 1379 C C .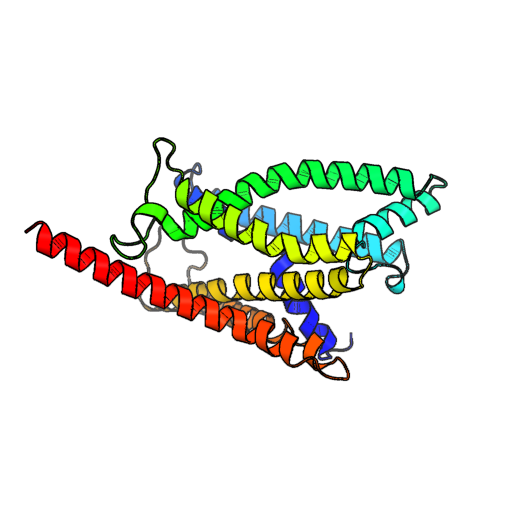 MET A 1 181 ? 5.871 -4.788 1.478 1.00 78.62 181 MET A C 1
ATOM 1381 O O . MET A 1 181 ? 5.042 -4.946 2.378 1.00 78.62 181 MET A O 1
ATOM 1385 N N . SER A 1 182 ? 5.758 -3.817 0.572 1.00 81.19 182 SER A N 1
ATOM 1386 C CA . SER A 1 182 ? 4.619 -2.904 0.493 1.00 81.19 182 SER A CA 1
ATOM 1387 C C . SER A 1 182 ? 3.340 -3.653 0.135 1.00 81.19 182 SER A C 1
ATOM 1389 O O . SER A 1 182 ? 2.328 -3.464 0.810 1.00 81.19 182 SER A O 1
ATOM 1391 N N . SER A 1 183 ? 3.393 -4.558 -0.845 1.00 81.81 183 SER A N 1
ATOM 1392 C CA . SER A 1 183 ? 2.258 -5.408 -1.208 1.00 81.81 183 SER A CA 1
ATOM 1393 C C . SER A 1 183 ? 1.797 -6.268 -0.025 1.00 81.81 183 SER A C 1
ATOM 1395 O O . SER A 1 183 ? 0.619 -6.260 0.336 1.00 81.81 183 SER A O 1
ATOM 1397 N N . LEU A 1 184 ? 2.725 -6.934 0.667 1.00 80.75 184 LEU A N 1
ATOM 1398 C CA . LEU A 1 184 ? 2.417 -7.760 1.838 1.00 80.75 184 LEU A CA 1
ATOM 1399 C C . LEU A 1 184 ? 1.833 -6.963 3.000 1.00 80.75 184 LEU A C 1
ATOM 1401 O O . LEU A 1 184 ? 0.849 -7.383 3.614 1.00 80.75 184 LEU A O 1
ATOM 1405 N N . SER A 1 185 ? 2.428 -5.806 3.288 1.00 80.50 185 SER A N 1
ATOM 1406 C CA . SER A 1 185 ? 1.967 -4.909 4.351 1.00 80.50 185 SER A CA 1
ATOM 1407 C C . SER A 1 185 ? 0.559 -4.389 4.078 1.00 80.50 185 SER A C 1
ATOM 1409 O O . SER A 1 185 ? -0.190 -4.140 5.019 1.00 80.50 185 SER A O 1
ATOM 1411 N N . LEU A 1 186 ? 0.184 -4.268 2.804 1.00 81.62 186 LEU A N 1
ATOM 1412 C CA . LEU A 1 186 ? -1.145 -3.854 2.387 1.00 81.62 186 LEU A CA 1
ATOM 1413 C C . LEU A 1 186 ? -2.168 -4.985 2.509 1.00 81.62 186 LEU A C 1
ATOM 1415 O O . LEU A 1 186 ? -3.261 -4.776 3.023 1.00 81.62 186 LEU A O 1
ATOM 1419 N N . VAL A 1 187 ? -1.812 -6.196 2.083 1.00 84.38 187 VAL A N 1
ATOM 1420 C CA . VAL A 1 187 ? -2.705 -7.363 2.078 1.00 84.38 187 VAL A CA 1
ATOM 1421 C C . VAL A 1 187 ? -3.152 -7.774 3.487 1.00 84.38 187 VAL A C 1
ATOM 1423 O O . VAL A 1 187 ? -4.305 -8.169 3.679 1.00 84.38 187 VAL A O 1
ATOM 1426 N N . VAL A 1 188 ? -2.270 -7.676 4.485 1.00 84.38 188 VAL A N 1
ATOM 1427 C CA . VAL A 1 188 ? -2.551 -8.111 5.864 1.00 84.38 188 VAL A CA 1
ATOM 1428 C C . VAL A 1 188 ? -3.770 -7.393 6.480 1.00 84.38 188 VAL A C 1
ATOM 1430 O O . VAL A 1 188 ? -4.685 -8.085 6.939 1.00 84.38 188 VAL A O 1
ATOM 1433 N N . PRO A 1 189 ? -3.868 -6.048 6.468 1.00 85.62 189 PRO A N 1
ATOM 1434 C CA . PRO A 1 189 ? -5.072 -5.326 6.878 1.00 85.62 189 PRO A CA 1
ATOM 1435 C C . PRO A 1 189 ? -6.362 -5.820 6.212 1.00 85.62 189 PRO A C 1
ATOM 1437 O O . PRO A 1 189 ? -7.375 -5.963 6.897 1.00 85.62 189 PRO A O 1
ATOM 1440 N N . TYR A 1 190 ? -6.340 -6.144 4.913 1.00 87.38 190 TYR A N 1
ATOM 1441 C CA . TYR A 1 190 ? -7.525 -6.648 4.206 1.00 87.38 190 TYR A CA 1
ATOM 1442 C C . TYR A 1 190 ? -8.009 -7.992 4.745 1.00 87.38 190 TYR A C 1
ATOM 1444 O O . TYR A 1 190 ? -9.221 -8.202 4.833 1.00 87.38 190 TYR A O 1
ATOM 1452 N N . VAL A 1 191 ? -7.100 -8.871 5.181 1.00 89.19 191 VAL A N 1
ATOM 1453 C CA . VAL A 1 191 ? -7.474 -10.126 5.851 1.00 89.19 191 VAL A CA 1
ATOM 1454 C C . VAL A 1 191 ? -8.266 -9.827 7.124 1.00 89.19 191 VAL A C 1
ATOM 1456 O O . VAL A 1 191 ? -9.358 -10.366 7.320 1.00 89.19 191 VAL A O 1
ATOM 1459 N N . PHE A 1 192 ? -7.771 -8.920 7.969 1.00 88.62 192 PHE A N 1
ATOM 1460 C CA . PHE A 1 192 ? -8.460 -8.542 9.206 1.00 88.62 192 PHE A CA 1
ATOM 1461 C C . PHE A 1 192 ? -9.796 -7.841 8.944 1.00 88.62 192 PHE A C 1
ATOM 1463 O O . PHE A 1 192 ? -10.790 -8.170 9.594 1.00 88.62 192 PHE A O 1
ATOM 1470 N N . ILE A 1 193 ? -9.853 -6.930 7.970 1.00 89.00 193 ILE A N 1
ATOM 1471 C CA . ILE A 1 193 ? -11.085 -6.233 7.578 1.00 89.00 193 ILE A CA 1
ATOM 1472 C C . ILE A 1 193 ? -12.121 -7.231 7.057 1.00 89.00 193 ILE A C 1
ATOM 1474 O O . ILE A 1 193 ? -13.286 -7.165 7.449 1.00 89.00 193 ILE A O 1
ATOM 1478 N N . ALA A 1 194 ? -11.719 -8.189 6.222 1.00 92.31 194 ALA A N 1
ATOM 1479 C CA . ALA A 1 194 ? -12.627 -9.189 5.680 1.00 92.31 194 ALA A CA 1
ATOM 1480 C C . ALA A 1 194 ? -13.146 -10.144 6.768 1.00 92.31 194 ALA A C 1
ATOM 1482 O O . ALA A 1 194 ? -14.351 -10.406 6.825 1.00 92.31 194 ALA A O 1
ATOM 1483 N N . LEU A 1 195 ? -12.287 -10.595 7.692 1.00 93.81 195 LEU A N 1
ATOM 1484 C CA . LEU A 1 195 ? -12.707 -11.378 8.863 1.00 93.81 195 LEU A CA 1
ATOM 1485 C C . LEU A 1 195 ? -13.691 -10.596 9.745 1.00 93.81 195 LEU A C 1
ATOM 1487 O O . LEU A 1 195 ? -14.744 -11.125 10.120 1.00 93.81 195 LEU A O 1
ATOM 1491 N N . ALA A 1 196 ? -13.380 -9.331 10.044 1.00 91.69 196 ALA A N 1
ATOM 1492 C CA . ALA A 1 196 ? -14.238 -8.451 10.829 1.00 91.69 196 ALA A CA 1
ATOM 1493 C C . ALA A 1 196 ? -15.595 -8.238 10.143 1.00 91.69 196 ALA A C 1
ATOM 1495 O O . ALA A 1 196 ? -16.637 -8.372 10.784 1.00 91.69 196 ALA A O 1
ATOM 1496 N N . TYR A 1 197 ? -15.601 -8.000 8.830 1.00 92.12 197 TYR A N 1
ATOM 1497 C CA . TYR A 1 197 ? -16.816 -7.825 8.040 1.00 92.12 197 TYR A CA 1
ATOM 1498 C C . TYR A 1 197 ? -17.692 -9.084 8.032 1.00 92.12 197 TYR A C 1
ATOM 1500 O O . TYR A 1 197 ? -18.892 -9.001 8.301 1.00 92.12 197 TYR A O 1
ATOM 1508 N N . ILE A 1 198 ? -17.110 -10.266 7.794 1.00 93.25 198 ILE A N 1
ATOM 1509 C CA . ILE A 1 198 ? -17.839 -11.545 7.834 1.00 93.25 198 ILE A CA 1
ATOM 1510 C C . ILE A 1 198 ? -18.467 -11.753 9.212 1.00 93.25 198 ILE A C 1
ATOM 1512 O O . ILE A 1 198 ? -19.645 -12.114 9.310 1.00 93.25 198 ILE A O 1
ATOM 1516 N N . ARG A 1 199 ? -17.702 -11.514 10.284 1.00 93.88 199 ARG A N 1
ATOM 1517 C CA . ARG A 1 199 ? -18.194 -11.667 11.655 1.00 93.88 199 ARG A CA 1
ATOM 1518 C C . ARG A 1 199 ? -19.304 -10.667 11.975 1.00 93.88 199 ARG A C 1
ATOM 1520 O O . ARG A 1 199 ? -20.325 -11.083 12.517 1.00 93.88 199 ARG A O 1
ATOM 1527 N N . ALA A 1 200 ? -19.159 -9.405 11.578 1.00 91.69 200 ALA A N 1
ATOM 1528 C CA . ALA A 1 200 ? -20.182 -8.377 11.760 1.00 91.69 200 ALA A CA 1
ATOM 1529 C C . ALA A 1 200 ? -21.482 -8.730 11.013 1.00 91.69 200 ALA A C 1
ATOM 1531 O O . ALA A 1 200 ? -22.569 -8.664 11.585 1.00 91.69 200 ALA A O 1
ATOM 1532 N N . ARG A 1 201 ? -21.393 -9.193 9.758 1.00 91.50 201 ARG A N 1
ATOM 1533 C CA . ARG A 1 201 ? -22.565 -9.616 8.970 1.00 91.50 201 ARG A CA 1
ATOM 1534 C C . ARG A 1 201 ? -23.281 -10.821 9.567 1.00 91.50 201 ARG A C 1
ATOM 1536 O O . ARG A 1 201 ? -24.509 -10.829 9.598 1.00 91.50 201 ARG A O 1
ATOM 1543 N N . ARG A 1 202 ? -22.539 -11.817 10.061 1.00 90.31 202 ARG A N 1
ATOM 1544 C CA . ARG A 1 202 ? -23.121 -12.969 10.773 1.00 90.31 202 ARG A CA 1
ATOM 1545 C C . ARG A 1 202 ? -23.741 -12.569 12.114 1.00 90.31 202 ARG A C 1
ATOM 1547 O O . ARG A 1 202 ? -24.726 -13.171 12.514 1.00 90.31 202 ARG A O 1
ATOM 1554 N N . GLY A 1 203 ? -23.197 -11.542 12.764 1.00 90.50 203 GLY A N 1
ATOM 1555 C CA . GLY A 1 203 ? -23.721 -10.963 14.002 1.00 90.50 203 GLY A CA 1
ATOM 1556 C C . GLY A 1 203 ? -24.903 -10.005 13.825 1.00 90.50 203 GLY A C 1
ATOM 1557 O O . GLY A 1 203 ? -25.294 -9.371 14.795 1.00 90.50 203 GLY A O 1
ATOM 1558 N N . GLY A 1 204 ? -25.465 -9.867 12.617 1.00 87.56 204 GLY A N 1
ATOM 1559 C CA . GLY A 1 204 ? -26.644 -9.025 12.388 1.00 87.56 204 GLY A CA 1
ATOM 1560 C C . GLY A 1 204 ? -26.357 -7.523 12.296 1.00 87.56 204 GLY A C 1
ATOM 1561 O O . GLY A 1 204 ? -27.238 -6.730 12.602 1.00 87.56 204 GLY A O 1
ATOM 1562 N N . MET A 1 205 ? -25.152 -7.125 11.866 1.00 86.31 205 MET A N 1
ATOM 1563 C CA . MET A 1 205 ? -24.747 -5.720 11.721 1.00 86.31 205 MET A CA 1
ATOM 1564 C C . MET A 1 205 ? -25.811 -4.847 11.037 1.00 86.31 205 MET A C 1
ATOM 1566 O O . MET A 1 205 ? -26.149 -5.048 9.861 1.00 86.31 205 MET A O 1
ATOM 1570 N N . ASP A 1 206 ? -26.241 -3.807 11.753 1.00 82.62 206 ASP A N 1
ATOM 1571 C CA . ASP A 1 206 ? -27.057 -2.734 11.206 1.00 82.62 206 ASP A CA 1
ATOM 1572 C C . ASP A 1 206 ? -26.203 -1.493 10.946 1.00 82.62 206 ASP A C 1
ATOM 1574 O O . ASP A 1 206 ? -25.845 -0.748 11.853 1.00 82.62 206 ASP A O 1
ATOM 1578 N N . ALA A 1 207 ? -25.801 -1.330 9.687 1.00 81.25 207 ALA A N 1
ATOM 1579 C CA . ALA A 1 207 ? -24.968 -0.224 9.244 1.00 81.25 207 ALA A CA 1
ATOM 1580 C C . ALA A 1 207 ? -25.790 0.763 8.398 1.00 81.25 207 ALA A C 1
ATOM 1582 O O . ALA A 1 207 ? -26.625 0.313 7.605 1.00 81.25 207 ALA A O 1
ATOM 1583 N N . PRO A 1 208 ? -25.489 2.078 8.468 1.00 78.44 208 PRO A N 1
ATOM 1584 C CA . PRO A 1 208 ? -26.139 3.104 7.645 1.00 78.44 208 PRO A CA 1
ATOM 1585 C C . PRO A 1 208 ? -26.031 2.842 6.135 1.00 78.44 208 PRO A C 1
ATOM 1587 O O . PRO A 1 208 ? -26.876 3.272 5.357 1.00 78.44 208 PRO A O 1
ATOM 1590 N N . PHE A 1 209 ? -24.992 2.113 5.720 1.00 82.56 209 PHE A N 1
ATOM 1591 C CA . PHE A 1 209 ? -24.812 1.618 4.364 1.00 82.56 209 PHE A CA 1
ATOM 1592 C C . PHE A 1 209 ? -24.579 0.103 4.381 1.00 82.56 209 PHE A C 1
ATOM 1594 O O . PHE A 1 209 ? -23.737 -0.405 5.123 1.00 82.56 209 PHE A O 1
ATOM 1601 N N . LYS A 1 210 ? -25.303 -0.631 3.527 1.00 82.62 210 LYS A N 1
ATOM 1602 C CA . LYS A 1 210 ? -25.134 -2.076 3.321 1.00 82.62 210 LYS A CA 1
ATOM 1603 C C . LYS A 1 210 ? -24.887 -2.339 1.838 1.00 82.62 210 LYS A C 1
ATOM 1605 O O . LYS A 1 210 ? -25.808 -2.221 1.038 1.00 82.62 210 LYS A O 1
ATOM 1610 N N . MET A 1 211 ? -23.664 -2.751 1.495 1.00 80.06 211 MET A N 1
ATOM 1611 C CA . MET A 1 211 ? -23.276 -3.105 0.120 1.00 80.06 211 MET A CA 1
ATOM 1612 C C . MET A 1 211 ? -24.184 -4.188 -0.485 1.00 80.06 211 MET A C 1
ATOM 1614 O O . MET A 1 211 ? -24.609 -4.075 -1.628 1.00 80.06 211 MET A O 1
ATOM 1618 N N . ALA A 1 212 ? -24.513 -5.221 0.297 1.00 84.19 212 ALA A N 1
ATOM 1619 C CA . ALA A 1 212 ? -25.430 -6.283 -0.100 1.00 84.19 212 ALA A CA 1
ATOM 1620 C C . ALA A 1 212 ? -26.592 -6.408 0.894 1.00 84.19 212 ALA A C 1
ATOM 1622 O O . ALA A 1 212 ? -26.403 -6.377 2.119 1.00 84.19 212 ALA A O 1
ATOM 1623 N N . ARG A 1 213 ? -27.806 -6.590 0.355 1.00 82.38 213 ARG A N 1
ATOM 1624 C CA . ARG A 1 213 ? -29.013 -6.852 1.156 1.00 82.38 213 ARG A CA 1
ATOM 1625 C C . ARG A 1 213 ? -28.968 -8.241 1.796 1.00 82.38 213 ARG A C 1
ATOM 1627 O O . ARG A 1 213 ? -29.289 -8.378 2.969 1.00 82.38 213 ARG A O 1
ATOM 1634 N N . SER A 1 214 ? -28.507 -9.249 1.051 1.00 89.19 214 SER A N 1
ATOM 1635 C CA . SER A 1 214 ? -28.384 -10.628 1.537 1.00 89.19 214 SER A CA 1
ATOM 1636 C C . SER A 1 214 ? -27.108 -10.838 2.356 1.00 89.19 214 SER A C 1
ATOM 1638 O O . SER A 1 214 ? -26.012 -10.475 1.921 1.00 89.19 214 SER A O 1
ATOM 1640 N N . ASN A 1 215 ? -27.242 -11.488 3.518 1.00 88.94 215 ASN A N 1
ATOM 1641 C CA . ASN A 1 215 ? -26.100 -11.904 4.336 1.00 88.94 215 ASN A CA 1
ATOM 1642 C C . ASN A 1 215 ? -25.206 -12.920 3.621 1.00 88.94 215 ASN A C 1
ATOM 1644 O O . ASN A 1 215 ? -23.991 -12.847 3.771 1.00 88.94 215 ASN A O 1
ATOM 1648 N N . HIS A 1 216 ? -25.770 -13.818 2.809 1.00 89.62 216 HIS A N 1
ATOM 1649 C CA . HIS A 1 216 ? -24.981 -14.809 2.074 1.00 89.62 216 HIS A CA 1
ATOM 1650 C C . HIS A 1 216 ? -24.078 -14.157 1.029 1.00 89.62 216 HIS A C 1
ATOM 1652 O O . HIS A 1 216 ? -22.903 -14.494 0.950 1.00 89.62 216 HIS A O 1
ATOM 1658 N N . VAL A 1 217 ? -24.597 -13.170 0.290 1.00 91.69 217 VAL A N 1
ATOM 1659 C CA . VAL A 1 217 ? -23.806 -12.412 -0.693 1.00 91.69 217 VAL A CA 1
ATOM 1660 C C . VAL A 1 217 ? -22.712 -11.611 0.009 1.00 91.69 217 VAL A C 1
ATOM 1662 O O . VAL A 1 217 ? -21.563 -11.649 -0.413 1.00 91.69 217 VAL A O 1
ATOM 1665 N N . ALA A 1 218 ? -23.037 -10.942 1.119 1.00 90.81 218 ALA A N 1
ATOM 1666 C CA . ALA A 1 218 ? -22.053 -10.189 1.894 1.00 90.81 218 ALA A CA 1
ATOM 1667 C C . ALA A 1 218 ? -20.916 -11.088 2.417 1.00 90.81 218 ALA A C 1
ATOM 1669 O O . ALA A 1 218 ? -19.743 -10.753 2.274 1.00 90.81 218 ALA A O 1
ATOM 1670 N N . VAL A 1 219 ? -21.251 -12.255 2.978 1.00 92.62 219 VAL A N 1
ATOM 1671 C CA . VAL A 1 219 ? -20.256 -13.235 3.437 1.00 92.62 219 VAL A CA 1
ATOM 1672 C C . VAL A 1 219 ? -19.458 -13.797 2.261 1.00 92.62 219 VAL A C 1
ATOM 1674 O O . VAL A 1 219 ? -18.246 -13.914 2.382 1.00 92.62 219 VAL A O 1
ATOM 1677 N N . GLY A 1 220 ? -20.101 -14.092 1.128 1.00 94.44 220 GLY A N 1
ATOM 1678 C CA . GLY A 1 220 ? -19.429 -14.560 -0.085 1.00 94.44 220 GLY A CA 1
ATOM 1679 C C . GLY A 1 220 ? -18.386 -13.566 -0.594 1.00 94.44 220 GLY A C 1
ATOM 1680 O O . GLY A 1 220 ? -17.257 -13.961 -0.865 1.00 94.44 220 GLY A O 1
ATOM 1681 N N . VAL A 1 221 ? -18.717 -12.270 -0.629 1.00 92.62 221 VAL A N 1
ATOM 1682 C CA . VAL A 1 221 ? -17.750 -11.216 -0.979 1.00 92.62 221 VAL A CA 1
ATOM 1683 C C . VAL A 1 221 ? -16.627 -11.131 0.055 1.00 92.62 221 VAL A C 1
ATOM 1685 O O . VAL A 1 221 ? -15.466 -11.048 -0.325 1.00 92.62 221 VAL A O 1
ATOM 1688 N N . GLY A 1 222 ? -16.935 -11.214 1.352 1.00 92.94 222 GLY A N 1
ATOM 1689 C CA . GLY A 1 222 ? -15.903 -11.240 2.392 1.00 92.94 222 GLY A CA 1
ATOM 1690 C C . GLY A 1 222 ? -14.936 -12.420 2.238 1.00 92.94 222 GLY A C 1
ATOM 1691 O O . GLY A 1 222 ? -13.728 -12.246 2.354 1.00 92.94 222 GLY A O 1
ATOM 1692 N N . VAL A 1 223 ? -15.449 -13.615 1.929 1.00 94.56 223 VAL A N 1
ATOM 1693 C CA . VAL A 1 223 ? -14.623 -14.806 1.670 1.00 94.56 223 VAL A CA 1
ATOM 1694 C C . VAL A 1 223 ? -13.802 -14.637 0.395 1.00 94.56 223 VAL A C 1
ATOM 1696 O O . VAL A 1 223 ? -12.630 -14.997 0.389 1.00 94.56 223 VAL A O 1
ATOM 1699 N N . LEU A 1 224 ? -14.371 -14.052 -0.661 1.00 93.69 224 LEU A N 1
ATOM 1700 C CA . LEU A 1 224 ? -13.626 -13.742 -1.880 1.00 93.69 224 LEU A CA 1
ATOM 1701 C C . LEU A 1 224 ? -12.447 -12.808 -1.586 1.00 93.69 224 LEU A C 1
ATOM 1703 O O . LEU A 1 224 ? -11.336 -13.098 -2.016 1.00 93.69 224 LEU A O 1
ATOM 1707 N N . VAL A 1 225 ? -12.669 -11.738 -0.815 1.00 91.50 225 VAL A N 1
ATOM 1708 C CA . VAL A 1 225 ? -11.593 -10.833 -0.387 1.00 91.50 225 VAL A CA 1
ATOM 1709 C C . VAL A 1 225 ? -10.534 -11.601 0.402 1.00 91.50 225 VAL A C 1
ATOM 1711 O O . VAL A 1 225 ? -9.359 -11.446 0.107 1.00 91.50 225 VAL A O 1
ATOM 1714 N N . LEU A 1 226 ? -10.916 -12.496 1.322 1.00 92.19 226 LEU A N 1
ATOM 1715 C CA . LEU A 1 226 ? -9.949 -13.331 2.048 1.00 92.19 226 LEU A CA 1
ATOM 1716 C C . LEU A 1 226 ? -9.110 -14.218 1.132 1.00 92.19 226 LEU A C 1
ATOM 1718 O O . LEU A 1 226 ? -7.902 -14.314 1.329 1.00 92.19 226 LEU A O 1
ATOM 1722 N N . VAL A 1 227 ? -9.732 -14.872 0.151 1.00 90.44 227 VAL A N 1
ATOM 1723 C CA . VAL A 1 227 ? -9.023 -15.735 -0.801 1.00 90.44 227 VAL A CA 1
ATOM 1724 C C . VAL A 1 227 ? -8.062 -14.906 -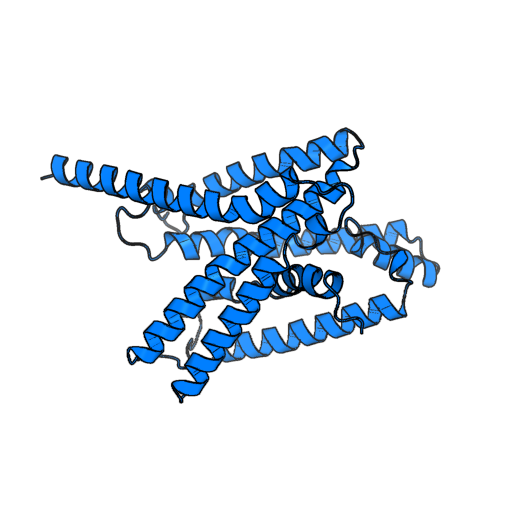1.645 1.00 90.44 227 VAL A C 1
ATOM 1726 O O . VAL A 1 227 ? -6.896 -15.265 -1.762 1.00 90.44 227 VAL A O 1
ATOM 1729 N N . VAL A 1 228 ? -8.519 -13.774 -2.182 1.00 88.69 228 VAL A N 1
ATOM 1730 C CA . VAL A 1 228 ? -7.686 -12.865 -2.978 1.00 88.69 228 VAL A CA 1
ATOM 1731 C C . VAL A 1 228 ? -6.531 -12.309 -2.145 1.00 88.69 228 VAL A C 1
ATOM 1733 O O . VAL A 1 228 ? -5.397 -12.313 -2.612 1.00 88.69 228 VAL A O 1
ATOM 1736 N N . SER A 1 229 ? -6.779 -11.907 -0.898 1.00 88.19 229 SER A N 1
ATOM 1737 C CA . SER A 1 229 ? -5.734 -11.479 0.030 1.00 88.19 229 SER A CA 1
ATOM 1738 C C . SER A 1 229 ? -4.747 -12.608 0.329 1.00 88.19 229 SER A C 1
ATOM 1740 O O . SER A 1 229 ? -3.547 -12.386 0.269 1.00 88.19 229 SER A O 1
ATOM 1742 N N . ALA A 1 230 ? -5.202 -13.836 0.582 1.00 85.00 230 ALA A N 1
ATOM 1743 C CA . ALA A 1 230 ? -4.300 -14.966 0.806 1.00 85.00 230 ALA A CA 1
ATOM 1744 C C . ALA A 1 230 ? -3.428 -15.252 -0.429 1.00 85.00 230 ALA A C 1
ATOM 1746 O O . ALA A 1 230 ? -2.219 -15.419 -0.296 1.00 85.00 230 ALA A O 1
ATOM 1747 N N . LEU A 1 231 ? -4.016 -15.239 -1.629 1.00 84.00 231 LEU A N 1
ATOM 1748 C CA . LEU A 1 231 ? -3.277 -15.379 -2.887 1.00 84.00 231 LEU A CA 1
ATOM 1749 C C . LEU A 1 231 ? -2.271 -14.241 -3.090 1.00 84.00 231 LEU A C 1
ATOM 1751 O O . LEU A 1 231 ? -1.157 -14.492 -3.529 1.00 84.00 231 LEU A O 1
ATOM 1755 N N . GLY A 1 232 ? -2.633 -13.008 -2.732 1.00 83.25 232 GLY A N 1
ATOM 1756 C CA . GLY A 1 232 ? -1.718 -11.868 -2.728 1.00 83.25 232 GLY A CA 1
ATOM 1757 C C . GLY A 1 232 ? -0.548 -12.056 -1.772 1.00 83.25 232 GLY A C 1
ATOM 1758 O O . GLY A 1 232 ? 0.596 -11.827 -2.151 1.00 83.25 232 GLY A O 1
ATOM 1759 N N . TYR A 1 233 ? -0.829 -12.528 -0.555 1.00 81.69 233 TYR A N 1
ATOM 1760 C CA . TYR A 1 233 ? 0.182 -12.754 0.471 1.00 81.69 233 TYR A CA 1
ATOM 1761 C C . TYR A 1 233 ? 1.176 -13.845 0.062 1.00 81.69 233 TYR A C 1
ATOM 1763 O O . TYR A 1 233 ? 2.377 -13.632 0.122 1.00 81.69 233 TYR A O 1
ATOM 1771 N N . PHE A 1 234 ? 0.690 -15.000 -0.396 1.00 78.94 234 PHE A N 1
ATOM 1772 C CA . PHE A 1 234 ? 1.560 -16.097 -0.838 1.00 78.94 234 PHE A CA 1
ATOM 1773 C C . PHE A 1 234 ? 2.171 -15.872 -2.227 1.00 78.94 234 PHE A C 1
ATOM 1775 O O . PHE A 1 234 ? 3.146 -16.531 -2.578 1.00 78.94 234 PHE A O 1
ATOM 1782 N N . GLY A 1 235 ? 1.599 -14.975 -3.032 1.00 77.94 235 GLY A N 1
ATOM 1783 C CA . GLY A 1 235 ? 2.168 -14.564 -4.313 1.00 77.94 235 GLY A CA 1
ATOM 1784 C C . GLY A 1 235 ? 3.356 -13.614 -4.144 1.00 77.94 235 GLY A C 1
ATOM 1785 O O . GLY A 1 235 ? 4.348 -13.739 -4.860 1.00 77.94 235 GLY A O 1
ATOM 1786 N N . ALA A 1 236 ? 3.295 -12.686 -3.185 1.00 71.62 236 ALA A N 1
ATOM 1787 C CA . ALA A 1 236 ? 4.400 -11.774 -2.890 1.00 71.62 236 ALA A CA 1
ATOM 1788 C C . ALA A 1 236 ? 5.623 -12.543 -2.378 1.00 71.62 236 ALA A C 1
ATOM 1790 O O . ALA A 1 236 ? 5.545 -13.261 -1.389 1.00 71.62 236 ALA A O 1
ATOM 1791 N N . GLY A 1 237 ? 6.762 -12.405 -3.057 1.00 68.31 237 GLY A N 1
ATOM 1792 C CA . GLY A 1 237 ? 7.981 -13.147 -2.728 1.00 68.31 237 GLY A CA 1
ATOM 1793 C C . GLY A 1 237 ? 8.033 -14.580 -3.264 1.00 68.31 237 GLY A C 1
ATOM 1794 O O . GLY A 1 237 ? 9.065 -15.233 -3.122 1.00 68.31 237 GLY A O 1
ATOM 1795 N N . LEU A 1 238 ? 6.983 -15.083 -3.929 1.00 74.88 238 LEU A N 1
ATOM 1796 C CA . LEU A 1 238 ? 7.032 -16.377 -4.627 1.00 74.88 238 LEU A CA 1
ATOM 1797 C C . LEU A 1 238 ? 8.121 -16.382 -5.712 1.00 74.88 238 LEU A C 1
ATOM 1799 O O . LEU A 1 238 ? 8.771 -17.398 -5.927 1.00 74.88 238 LEU A O 1
ATOM 1803 N N . TYR A 1 239 ? 8.372 -15.222 -6.324 1.00 70.06 239 TYR A N 1
ATOM 1804 C CA . TYR A 1 239 ? 9.475 -15.006 -7.261 1.00 70.06 239 TYR A CA 1
ATOM 1805 C C . TYR A 1 239 ? 10.850 -15.328 -6.641 1.00 70.06 239 TYR A C 1
ATOM 1807 O O . TYR A 1 239 ? 11.672 -15.981 -7.276 1.00 70.06 239 TYR A O 1
ATOM 1815 N N . ALA A 1 240 ? 11.083 -14.984 -5.370 1.00 71.25 240 ALA A N 1
ATOM 1816 C CA . ALA A 1 240 ? 12.354 -15.260 -4.694 1.00 71.25 240 ALA A CA 1
ATOM 1817 C C . ALA A 1 240 ? 12.609 -16.759 -4.447 1.00 71.25 240 ALA A C 1
ATOM 1819 O O . ALA A 1 240 ? 13.754 -17.179 -4.305 1.00 71.25 240 ALA A O 1
ATOM 1820 N N . LEU A 1 241 ? 11.553 -17.581 -4.435 1.00 74.12 241 LEU A N 1
ATOM 1821 C CA . LEU A 1 241 ? 11.659 -19.044 -4.370 1.00 74.12 241 LEU A CA 1
ATOM 1822 C C . LEU A 1 241 ? 11.969 -19.679 -5.736 1.00 74.12 241 LEU A C 1
ATOM 1824 O O . LEU A 1 241 ? 12.273 -20.870 -5.801 1.00 74.12 241 LEU A O 1
ATOM 1828 N N . GLN A 1 242 ? 11.868 -18.906 -6.821 1.00 72.88 242 GLN A N 1
ATOM 1829 C CA . GLN A 1 242 ? 12.167 -19.350 -8.183 1.00 72.88 242 GLN A CA 1
ATOM 1830 C C . GLN A 1 242 ? 13.610 -19.031 -8.598 1.00 72.88 242 GLN A C 1
ATOM 1832 O O . GLN A 1 242 ? 14.128 -19.680 -9.508 1.00 72.88 242 GLN A O 1
ATOM 1837 N N . GLU A 1 243 ? 14.270 -18.072 -7.941 1.00 72.12 243 GLU A N 1
ATOM 1838 C CA . GLU A 1 243 ? 15.677 -17.757 -8.202 1.00 72.12 243 GLU A CA 1
ATOM 1839 C C . GLU A 1 243 ? 16.601 -18.901 -7.747 1.00 72.12 243 GLU A C 1
ATOM 1841 O O . GLU A 1 243 ? 16.385 -19.538 -6.715 1.00 72.12 243 GLU A O 1
ATOM 1846 N N . GLN A 1 244 ? 17.640 -19.184 -8.539 1.00 75.44 244 GLN A N 1
ATOM 1847 C CA . GLN A 1 244 ? 18.656 -20.191 -8.228 1.00 75.44 244 GLN A CA 1
ATOM 1848 C C . GLN A 1 244 ? 20.043 -19.530 -8.221 1.00 75.44 244 GLN A C 1
ATOM 1850 O O . GLN A 1 244 ? 20.486 -19.069 -9.277 1.00 75.44 244 GLN A O 1
ATOM 1855 N N . PRO A 1 245 ? 20.752 -19.490 -7.074 1.00 82.19 245 PRO A N 1
ATOM 1856 C CA . PRO A 1 245 ? 20.374 -20.049 -5.769 1.00 82.19 245 PRO A CA 1
ATOM 1857 C C . PRO A 1 245 ? 19.270 -19.243 -5.061 1.00 82.19 245 PRO A C 1
ATOM 1859 O O . PRO A 1 245 ? 19.218 -18.023 -5.186 1.00 82.19 245 PRO A O 1
ATOM 1862 N N . ILE A 1 246 ? 18.433 -19.930 -4.276 1.00 81.75 246 ILE A N 1
ATOM 1863 C CA . ILE A 1 246 ? 17.364 -19.296 -3.487 1.00 81.75 246 ILE A CA 1
ATOM 1864 C C . ILE A 1 246 ? 17.982 -18.371 -2.433 1.00 81.75 246 ILE A C 1
ATOM 1866 O O . ILE A 1 246 ? 18.762 -18.814 -1.583 1.00 81.75 246 ILE A O 1
ATOM 1870 N N . ASP A 1 247 ? 17.579 -17.101 -2.445 1.00 80.50 247 ASP A N 1
ATOM 1871 C CA . ASP A 1 247 ? 17.943 -16.138 -1.409 1.00 80.50 247 ASP A CA 1
ATOM 1872 C C . ASP A 1 247 ? 17.030 -16.300 -0.184 1.00 80.50 247 ASP A C 1
ATOM 1874 O O . ASP A 1 247 ? 15.971 -15.680 -0.045 1.00 80.50 247 ASP A O 1
ATOM 1878 N N . TRP A 1 248 ? 17.457 -17.159 0.739 1.00 82.62 248 TRP A N 1
ATOM 1879 C CA . TRP A 1 248 ? 16.740 -17.397 1.990 1.00 82.62 248 TRP A CA 1
ATOM 1880 C C . TRP A 1 248 ? 16.631 -16.156 2.879 1.00 82.62 248 TRP A C 1
ATOM 1882 O O . TRP A 1 248 ? 15.693 -16.077 3.672 1.00 82.62 248 TRP A O 1
ATOM 1892 N N . ILE A 1 249 ? 17.543 -15.184 2.755 1.00 80.69 249 ILE A N 1
ATOM 1893 C CA . ILE A 1 249 ? 17.462 -13.929 3.510 1.00 80.69 249 ILE A CA 1
ATOM 1894 C C . ILE A 1 249 ? 16.306 -13.100 2.960 1.00 80.69 249 ILE A C 1
ATOM 1896 O O . ILE A 1 249 ? 15.458 -12.658 3.735 1.00 80.69 249 ILE A O 1
ATOM 1900 N N . TYR A 1 250 ? 16.218 -12.952 1.636 1.00 78.56 250 TYR A N 1
ATOM 1901 C CA . TYR A 1 250 ? 15.105 -12.260 0.989 1.00 78.56 250 TYR A CA 1
ATOM 1902 C C . TYR A 1 250 ? 13.762 -12.893 1.361 1.00 78.56 250 TYR A C 1
ATOM 1904 O O . TYR A 1 250 ? 12.842 -12.192 1.782 1.00 78.56 250 TYR A O 1
ATOM 1912 N N . VAL A 1 251 ? 13.648 -14.221 1.266 1.00 81.81 251 VAL A N 1
ATOM 1913 C CA . VAL A 1 251 ? 12.419 -14.956 1.615 1.00 81.81 251 VAL A CA 1
ATOM 1914 C C . VAL A 1 251 ? 12.060 -14.759 3.091 1.00 81.81 251 VAL A C 1
ATOM 1916 O O . VAL A 1 251 ? 10.904 -14.476 3.411 1.00 81.81 251 VAL A O 1
ATOM 1919 N N . ALA A 1 252 ? 13.039 -14.861 3.995 1.00 82.56 252 ALA A N 1
ATOM 1920 C CA . ALA A 1 252 ? 12.818 -14.684 5.427 1.00 82.56 252 ALA A CA 1
ATOM 1921 C C . ALA A 1 252 ? 12.373 -13.258 5.775 1.00 82.56 252 ALA A C 1
ATOM 1923 O O . ALA A 1 252 ? 11.456 -13.088 6.576 1.00 82.56 252 ALA A O 1
ATOM 1924 N N . VAL A 1 253 ? 12.972 -12.235 5.160 1.00 80.81 253 VAL A N 1
ATOM 1925 C CA . VAL A 1 253 ? 12.552 -10.838 5.342 1.00 80.81 253 VAL A CA 1
ATOM 1926 C C . VAL A 1 253 ? 11.158 -10.620 4.756 1.00 80.81 253 VAL A C 1
ATOM 1928 O O . VAL A 1 253 ? 10.320 -9.997 5.402 1.00 80.81 253 VAL A O 1
ATOM 1931 N N . THR A 1 254 ? 10.875 -11.196 3.589 1.00 80.31 254 THR A N 1
ATOM 1932 C CA . THR A 1 254 ? 9.609 -11.007 2.877 1.00 80.31 254 THR A CA 1
ATOM 1933 C C . THR A 1 254 ? 8.429 -11.618 3.638 1.00 80.31 254 THR A C 1
ATOM 1935 O O . THR A 1 254 ? 7.459 -10.938 3.949 1.00 80.31 254 THR A O 1
ATOM 1938 N N . TYR A 1 255 ? 8.507 -12.880 4.051 1.00 81.88 255 TYR A N 1
ATOM 1939 C CA . TYR A 1 255 ? 7.395 -13.509 4.778 1.00 81.88 255 TYR A CA 1
ATOM 1940 C C . TYR A 1 255 ? 7.449 -13.270 6.293 1.00 81.88 255 TYR A C 1
ATOM 1942 O O . TYR A 1 255 ? 6.409 -13.157 6.947 1.00 81.88 255 TYR A O 1
ATOM 1950 N N . GLY A 1 256 ? 8.648 -13.155 6.867 1.00 81.50 256 GLY A N 1
ATOM 1951 C CA . GLY A 1 256 ? 8.852 -12.920 8.298 1.00 81.50 256 GLY A CA 1
ATOM 1952 C C . GLY A 1 256 ? 8.674 -11.461 8.719 1.00 81.50 256 GLY A C 1
ATOM 1953 O O . GLY A 1 256 ? 8.235 -11.207 9.840 1.00 81.50 256 GLY A O 1
ATOM 1954 N N . GLY A 1 257 ? 8.944 -10.499 7.832 1.00 81.50 257 GLY A N 1
ATOM 1955 C CA . GLY A 1 257 ? 8.811 -9.062 8.092 1.00 81.50 257 GLY A CA 1
ATOM 1956 C C . GLY A 1 257 ? 7.421 -8.659 8.598 1.00 81.50 257 GLY A C 1
ATOM 1957 O O . GLY A 1 257 ? 7.332 -8.079 9.682 1.00 81.50 257 GLY A O 1
ATOM 1958 N N . PRO A 1 258 ? 6.320 -9.018 7.909 1.00 80.25 258 PRO A N 1
ATOM 1959 C CA . PRO A 1 258 ? 4.966 -8.719 8.370 1.00 80.25 258 PRO A CA 1
ATOM 1960 C C . PRO A 1 258 ? 4.660 -9.321 9.745 1.00 80.25 258 PRO A C 1
ATOM 1962 O O . PRO A 1 258 ? 4.052 -8.660 10.584 1.00 80.25 258 PRO A O 1
ATOM 1965 N N . ILE A 1 259 ? 5.122 -10.548 10.014 1.00 83.12 259 ILE A N 1
ATOM 1966 C CA . ILE A 1 259 ? 4.944 -11.207 11.317 1.00 83.12 259 ILE A CA 1
ATOM 1967 C C . ILE A 1 259 ? 5.679 -10.419 12.405 1.00 83.12 259 ILE A C 1
ATOM 1969 O O . ILE A 1 259 ? 5.106 -10.131 13.456 1.00 83.12 259 ILE A O 1
ATOM 1973 N N . LEU A 1 260 ? 6.923 -10.016 12.142 1.00 85.12 260 LEU A N 1
ATOM 1974 C CA . LEU A 1 260 ? 7.722 -9.211 13.059 1.00 85.12 260 LEU A CA 1
ATOM 1975 C C . LEU A 1 260 ? 7.076 -7.846 13.334 1.00 85.12 260 LEU A C 1
ATOM 1977 O O . LEU A 1 260 ? 7.032 -7.423 14.487 1.00 85.12 260 LEU A O 1
ATOM 1981 N N . LEU A 1 261 ? 6.516 -7.186 12.317 1.00 84.75 261 LEU A N 1
ATOM 1982 C CA . LEU A 1 261 ? 5.800 -5.916 12.475 1.00 84.75 261 LEU A CA 1
ATOM 1983 C C . LEU A 1 261 ? 4.514 -6.072 13.299 1.00 84.75 261 LEU A C 1
ATOM 1985 O O . LEU A 1 261 ? 4.231 -5.229 14.151 1.00 84.75 261 LEU A O 1
ATOM 1989 N N . ILE A 1 262 ? 3.765 -7.165 13.115 1.00 84.88 262 ILE A N 1
ATOM 1990 C CA . ILE A 1 262 ? 2.596 -7.484 13.950 1.00 84.88 262 ILE A CA 1
ATOM 1991 C C . ILE A 1 262 ? 3.025 -7.687 15.407 1.00 84.88 262 ILE A C 1
ATOM 1993 O O . ILE A 1 262 ? 2.418 -7.114 16.314 1.00 84.88 262 ILE A O 1
ATOM 1997 N N . LEU A 1 263 ? 4.082 -8.470 15.646 1.00 88.50 263 LEU A N 1
ATOM 1998 C CA . LEU A 1 263 ? 4.614 -8.709 16.990 1.00 88.50 263 LEU A CA 1
ATOM 1999 C C . LEU A 1 263 ? 5.106 -7.414 17.643 1.00 88.50 263 LEU A C 1
ATOM 2001 O O . LEU A 1 263 ? 4.812 -7.175 18.815 1.00 88.50 263 LEU A O 1
ATOM 2005 N N . LEU A 1 264 ? 5.783 -6.549 16.886 1.00 88.19 264 LEU A N 1
ATOM 2006 C CA . LEU A 1 264 ? 6.203 -5.226 17.340 1.00 88.19 264 LEU A CA 1
ATOM 2007 C C . LEU A 1 264 ? 4.995 -4.362 17.725 1.00 88.19 264 LEU A C 1
ATOM 2009 O O . LEU A 1 264 ? 4.994 -3.759 18.796 1.00 88.19 264 LEU A O 1
ATOM 2013 N N . GLY A 1 265 ? 3.943 -4.341 16.904 1.00 87.12 265 GLY A N 1
ATOM 2014 C CA . GLY A 1 265 ? 2.700 -3.630 17.210 1.00 87.12 265 GLY A CA 1
ATOM 2015 C C . GLY A 1 265 ? 2.026 -4.137 18.490 1.00 87.12 265 GLY A C 1
ATOM 2016 O O . GLY A 1 265 ? 1.602 -3.343 19.332 1.00 87.12 265 GLY A O 1
ATOM 2017 N N . LEU A 1 266 ? 1.984 -5.458 18.695 1.00 88.88 266 LEU A N 1
ATOM 2018 C CA . LEU A 1 266 ? 1.459 -6.072 19.920 1.00 88.88 266 LEU A CA 1
ATOM 2019 C C . LEU A 1 266 ? 2.322 -5.748 21.150 1.00 88.88 266 LEU A C 1
ATOM 2021 O O . LEU A 1 266 ? 1.785 -5.473 22.228 1.00 88.88 266 LEU A O 1
ATOM 2025 N N . ALA A 1 267 ? 3.647 -5.733 21.002 1.00 89.81 267 ALA A N 1
ATOM 2026 C CA . ALA A 1 267 ? 4.572 -5.350 22.065 1.00 89.81 267 ALA A CA 1
ATOM 2027 C C . ALA A 1 267 ? 4.404 -3.870 22.449 1.00 89.81 267 ALA A C 1
ATOM 2029 O O . ALA A 1 267 ? 4.278 -3.548 23.630 1.00 89.81 267 ALA A O 1
ATOM 2030 N N . LEU A 1 268 ? 4.301 -2.973 21.463 1.00 88.31 268 LEU A N 1
ATOM 2031 C CA . LEU A 1 268 ? 4.026 -1.551 21.689 1.00 88.31 268 LEU A CA 1
ATOM 2032 C C . LEU A 1 268 ? 2.691 -1.345 22.407 1.00 88.31 268 LEU A C 1
ATOM 2034 O O . LEU A 1 268 ? 2.625 -0.584 23.373 1.00 88.31 268 LEU A O 1
ATOM 2038 N N . ARG A 1 269 ? 1.643 -2.067 21.996 1.00 88.12 269 ARG A N 1
ATOM 2039 C CA . ARG A 1 269 ? 0.328 -2.010 22.642 1.00 88.12 269 ARG A CA 1
ATOM 2040 C C . ARG A 1 269 ? 0.377 -2.470 24.097 1.00 88.12 269 ARG A C 1
ATOM 2042 O O . ARG A 1 269 ? -0.175 -1.808 24.970 1.00 88.12 269 ARG A O 1
ATOM 2049 N N . THR A 1 270 ? 1.017 -3.603 24.378 1.00 89.19 270 THR A N 1
ATOM 2050 C CA . THR A 1 270 ? 1.098 -4.137 25.750 1.00 89.19 270 THR A CA 1
ATOM 2051 C C . THR A 1 270 ? 1.927 -3.238 26.665 1.00 89.19 270 THR A C 1
ATOM 2053 O O . THR A 1 270 ? 1.505 -2.962 27.790 1.00 89.19 270 THR A O 1
ATOM 2056 N N . ALA A 1 271 ? 3.054 -2.713 26.178 1.00 89.31 271 ALA A N 1
ATOM 2057 C CA . ALA A 1 271 ? 3.862 -1.734 26.900 1.00 89.31 271 ALA A CA 1
ATOM 2058 C C . ALA A 1 271 ? 3.080 -0.440 27.178 1.00 89.31 271 ALA A C 1
ATOM 2060 O O . ALA A 1 271 ? 3.103 0.065 28.301 1.00 89.31 271 ALA A O 1
ATOM 2061 N N . SER A 1 272 ? 2.341 0.058 26.183 1.00 89.56 272 SER A N 1
ATOM 2062 C CA . SER A 1 272 ? 1.512 1.257 26.305 1.00 89.56 272 SER A CA 1
ATOM 2063 C C . SER A 1 272 ? 0.396 1.091 27.337 1.00 89.56 272 SER A C 1
ATOM 2065 O O . SER A 1 272 ? 0.259 1.927 28.226 1.00 89.56 272 SER A O 1
ATOM 2067 N N . LEU A 1 273 ? -0.345 -0.020 27.290 1.00 89.56 273 LEU A N 1
ATOM 2068 C CA . LEU A 1 273 ? -1.404 -0.310 28.262 1.00 89.56 273 LEU A CA 1
ATOM 2069 C C . LEU A 1 273 ? -0.854 -0.420 29.687 1.00 89.56 273 LEU A C 1
ATOM 2071 O O . LEU A 1 273 ? -1.460 0.095 30.624 1.00 89.56 273 LEU A O 1
ATOM 2075 N N . LYS A 1 274 ? 0.319 -1.042 29.858 1.00 88.38 274 LYS A N 1
ATOM 2076 C CA . LYS A 1 274 ? 0.984 -1.130 31.163 1.00 88.38 274 LYS A CA 1
ATOM 2077 C C . LYS A 1 274 ? 1.382 0.252 31.685 1.00 88.38 274 LYS A C 1
ATOM 2079 O O . LYS A 1 274 ? 1.160 0.541 32.856 1.00 88.38 274 LYS A O 1
ATOM 2084 N N . ALA A 1 275 ? 1.943 1.107 30.830 1.00 87.56 275 ALA A N 1
ATOM 2085 C CA . ALA A 1 275 ? 2.301 2.476 31.196 1.00 87.56 275 ALA A CA 1
ATOM 2086 C C . ALA A 1 275 ? 1.066 3.333 31.524 1.00 87.56 275 ALA A C 1
ATOM 2088 O O . ALA A 1 275 ? 1.109 4.131 32.457 1.00 87.56 275 ALA A O 1
ATOM 2089 N N . HIS A 1 276 ? -0.035 3.145 30.793 1.00 86.38 276 HIS A N 1
ATOM 2090 C CA . HIS A 1 276 ? -1.303 3.826 31.051 1.00 86.38 276 HIS A CA 1
ATOM 2091 C C . HIS A 1 276 ? -1.891 3.433 32.408 1.00 86.38 276 HIS A C 1
ATOM 2093 O O . HIS A 1 276 ? -2.181 4.301 33.224 1.00 86.38 276 HIS A O 1
ATOM 2099 N N . ALA A 1 277 ? -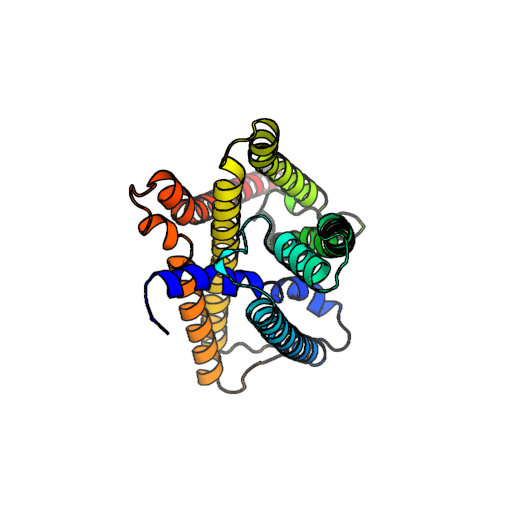1.973 2.129 32.688 1.00 86.00 277 ALA A N 1
ATOM 2100 C CA . ALA A 1 277 ? -2.487 1.620 33.956 1.00 86.00 277 ALA A CA 1
ATOM 2101 C C . ALA A 1 277 ? -1.654 2.084 35.164 1.00 86.00 277 ALA A C 1
ATOM 2103 O O . ALA A 1 277 ? -2.204 2.305 36.236 1.00 86.00 277 ALA A O 1
ATOM 2104 N N . LEU A 1 278 ? -0.333 2.245 35.012 1.00 85.38 278 LEU A N 1
ATOM 2105 C CA . LEU A 1 278 ? 0.515 2.817 36.065 1.00 85.38 278 LEU A CA 1
ATOM 2106 C C . LEU A 1 278 ? 0.178 4.291 36.323 1.00 85.38 278 LEU A C 1
ATOM 2108 O O . LEU A 1 278 ? -0.001 4.672 37.471 1.00 85.38 278 LEU A O 1
ATOM 2112 N N . ARG A 1 279 ? 0.005 5.095 35.267 1.00 84.62 279 ARG A N 1
ATOM 2113 C CA . ARG A 1 279 ? -0.367 6.513 35.403 1.00 84.62 279 ARG A CA 1
ATOM 2114 C C . ARG A 1 279 ? -1.735 6.712 36.044 1.00 84.62 279 ARG A C 1
ATOM 2116 O O . ARG A 1 279 ? -1.879 7.615 36.855 1.00 84.62 279 ARG A O 1
ATOM 2123 N N . GLU A 1 280 ? -2.721 5.887 35.697 1.00 84.81 280 GLU A N 1
ATOM 2124 C CA . GLU A 1 280 ? -4.044 5.949 36.334 1.00 84.81 280 GLU A CA 1
ATOM 2125 C C . GLU A 1 280 ? -3.984 5.574 37.816 1.00 84.81 280 GLU A C 1
ATOM 2127 O O . GLU A 1 280 ? -4.674 6.186 38.623 1.00 84.81 280 GLU A O 1
ATOM 2132 N N . ARG A 1 281 ? -3.136 4.606 38.189 1.00 80.94 281 ARG A N 1
ATOM 2133 C CA . ARG A 1 281 ? -2.921 4.232 39.594 1.00 80.94 281 ARG A CA 1
ATOM 2134 C C . ARG A 1 281 ? -2.205 5.311 40.397 1.00 80.94 281 ARG A C 1
ATOM 2136 O O . ARG A 1 281 ? -2.512 5.451 41.569 1.00 80.94 281 ARG A O 1
ATOM 2143 N N . ASP A 1 282 ? -1.270 6.035 39.789 1.00 81.31 282 ASP A N 1
ATOM 2144 C CA . ASP A 1 282 ? -0.552 7.135 40.447 1.00 81.31 282 ASP A CA 1
ATOM 2145 C C . ASP A 1 282 ? -1.412 8.411 40.564 1.00 81.31 282 ASP A C 1
ATOM 2147 O O . ASP A 1 282 ? -1.103 9.295 41.361 1.00 81.31 282 ASP A O 1
ATOM 2151 N N . ALA A 1 283 ? -2.471 8.528 39.754 1.00 77.88 283 ALA A N 1
ATOM 2152 C CA . ALA A 1 283 ? -3.393 9.666 39.742 1.00 77.88 283 ALA A CA 1
ATOM 2153 C C . ALA A 1 283 ? -4.628 9.493 40.653 1.00 77.88 283 ALA A C 1
ATOM 2155 O O . ALA A 1 283 ? -5.355 10.469 40.852 1.00 77.88 283 ALA A O 1
ATOM 2156 N N . ALA A 1 284 ? -4.875 8.280 41.159 1.00 65.69 284 ALA A N 1
ATOM 2157 C CA . ALA A 1 284 ? -5.992 7.918 42.040 1.00 65.69 284 ALA A CA 1
ATOM 2158 C C . ALA A 1 284 ? -5.564 7.879 43.514 1.00 65.69 284 ALA A C 1
ATOM 2160 O O . ALA A 1 284 ? -6.380 8.307 44.361 1.00 65.69 284 ALA A O 1
#